Protein 4CFI (pdb70)

B-factor: mean 13.48, std 6.5, range [4.27, 54.56]

Nearest PDB structures (foldseek):
  4cfi-assembly1_A  TM=1.004E+00  e=4.585E-48  Burkholderia pseudomallei K96243
  4nx9-assembly1_A  TM=5.724E-01  e=1.068E-12  Pseudomonas aeruginosa
  2zbi-assembly1_A  TM=5.321E-01  e=3.251E-12  Sphingomonas sp. A1
  3k8w-assembly1_A  TM=5.307E-01  e=1.677E-11  Sphingomonas sp. A1
  9atl-assembly1_K  TM=5.593E-01  e=1.778E-11  Stenotrophomonas maltophilia

Solvent-accessible surface area: 12615 Å² total; per-residue (Å²): 122,4,67,46,18,2,97,34,0,28,60,6,0,71,45,0,28,98,5,0,82,105,0,72,101,10,0,62,104,3,13,117,35,149,65,62,89,83,76,10,73,55,17,34,114,61,0,42,104,26,20,69,61,1,58,118,4,2,55,100,20,61,54,121,59,143,45,7,2,48,18,83,26,23,81,47,72,22,109,42,48,108,102,151,60,81,56,9,69,6,86,4,53,118,20,2,27,0,60,150,3,18,4,33,23,3,90,93,51,76,86,8,9,53,1,109,2,3,0,29,77,59,3,52,36,62,63,130,64,27,120,72,112,52,6,52,77,0,18,0,27,4,36,24,87,2,1,8,78,9,32,9,47,83,110,110,81,20,54,94,82,0,29,75,52,6,11,35,105,82,20,70,9,98,1,65,102,100,78,69,40,62,28,108,5,57,39,28,118,45,0,12,66,58,34,64,83,93,26,67,62,88,4,95,65,50,19,61,30,0,33,30,6,2,107,12,59,44,0,36,104,4,62,0,42,85,73,42,6,0,68,16,0,47,15,0,0,42,27,0,12,59,59,0,87,98,19,47,66,67,5,39,61,7,82,129,172,80

CATH classification: 1.20.1330.10

Organism: Burkholderia pseudomallei (NCBI:txid28450)

Structure (mmCIF, N/CA/C/O backbone):
data_4CFI
#
_entry.id   4CFI
#
_cell.length_a   23.470
_cell.length_b   72.780
_cell.length_c   125.570
_cell.angle_alpha   90.00
_cell.angle_beta   90.00
_cell.angle_gamma   90.00
#
_symmetry.space_group_name_H-M   'P 21 21 21'
#
loop_
_entity.id
_entity.type
_entity.pdbx_description
1 polymer FLAGELLIN
2 water water
#
loop_
_atom_site.group_PDB
_atom_site.id
_atom_site.type_symbol
_atom_site.label_atom_id
_atom_site.label_alt_id
_atom_site.label_comp_id
_atom_site.label_asym_id
_atom_site.label_entity_id
_atom_site.label_seq_id
_atom_site.pdbx_PDB_ins_code
_atom_site.Cartn_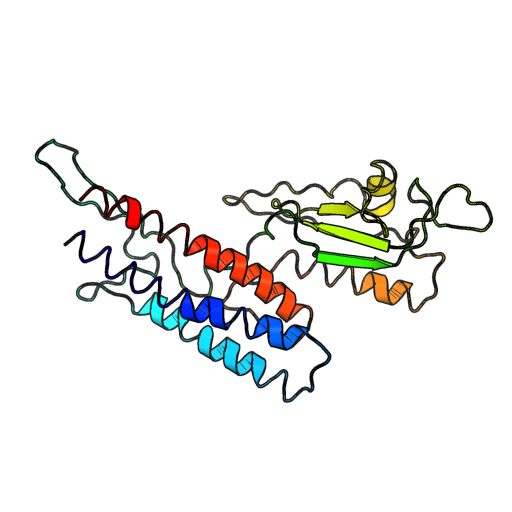x
_atom_site.Cartn_y
_atom_site.Cartn_z
_atom_site.occupancy
_atom_site.B_iso_or_equiv
_atom_site.auth_seq_id
_atom_site.auth_comp_id
_atom_site.auth_asym_id
_atom_site.auth_atom_id
_atom_site.pdbx_PDB_model_num
ATOM 1 N N . ASP A 1 1 ? -0.121 -16.050 -23.973 1.00 34.10 69 ASP A N 1
ATOM 2 C CA . ASP A 1 1 ? 1.293 -15.669 -23.673 1.00 29.67 69 ASP A CA 1
ATOM 3 C C . ASP A 1 1 ? 1.339 -14.433 -22.756 1.00 20.98 69 ASP A C 1
ATOM 4 O O . ASP A 1 1 ? 1.331 -14.579 -21.537 1.00 22.46 69 ASP A O 1
ATOM 9 N N . GLY A 1 2 ? 1.342 -13.220 -23.313 1.00 17.11 70 GLY A N 1
ATOM 10 C CA . GLY A 1 2 ? 1.509 -12.003 -22.510 1.00 16.69 70 GLY A CA 1
ATOM 11 C C . GLY A 1 2 ? 0.453 -11.793 -21.447 1.00 16.17 70 GLY A C 1
ATOM 12 O O . GLY A 1 2 ? 0.771 -11.484 -20.303 1.00 16.27 70 GLY A O 1
ATOM 13 N N . VAL A 1 3 ? -0.810 -11.947 -21.818 1.00 16.07 71 VAL A N 1
ATOM 14 C CA . VAL A 1 3 ? -1.894 -11.785 -20.859 1.00 16.80 71 VAL A CA 1
ATOM 15 C C . VAL A 1 3 ? -1.752 -12.801 -19.712 1.00 16.36 71 VAL A C 1
ATOM 16 O O . VAL A 1 3 ? -1.906 -12.445 -18.536 1.00 17.56 71 VAL A O 1
ATOM 20 N N A SER A 1 4 ? -1.442 -14.052 -20.030 0.50 16.86 72 SER A N 1
ATOM 21 N N B SER A 1 4 ? -1.442 -14.047 -20.057 0.50 16.59 72 SER A N 1
ATOM 22 C CA A SER A 1 4 ? -1.313 -15.076 -18.995 0.50 17.10 72 SER A CA 1
ATOM 23 C CA B SER A 1 4 ? -1.264 -15.123 -19.083 0.50 17.00 72 SER A CA 1
ATOM 24 C C A SER A 1 4 ? -0.097 -14.844 -18.083 0.50 15.20 72 SER A C 1
ATOM 25 C C B SER A 1 4 ? -0.099 -14.871 -18.117 0.50 15.47 72 SER A C 1
ATOM 26 O O A SER A 1 4 ? -0.186 -15.034 -16.861 0.50 15.47 72 SER A O 1
ATOM 27 O O B SER A 1 4 ? -0.221 -15.091 -16.904 0.50 17.47 72 SER A O 1
ATOM 32 N N . ILE A 1 5 ? 1.027 -14.424 -18.658 1.00 15.00 73 ILE A N 1
ATOM 33 C CA . ILE A 1 5 ? 2.213 -14.089 -17.856 1.00 14.49 73 ILE A CA 1
ATOM 34 C C . ILE A 1 5 ? 1.889 -12.961 -16.894 1.00 13.65 73 ILE A C 1
ATOM 35 O O . ILE A 1 5 ? 2.232 -13.033 -15.711 1.00 14.49 73 ILE A O 1
ATOM 40 N N A LEU A 1 6 ? 1.198 -11.939 -17.387 0.50 13.72 74 LEU A N 1
ATOM 41 N N B LEU A 1 6 ? 1.222 -11.924 -17.391 0.50 14.92 74 LEU A N 1
ATOM 42 C CA A LEU A 1 6 ? 0.817 -10.800 -16.559 0.50 13.22 74 LEU A CA 1
ATOM 43 C CA B LEU A 1 6 ? 0.843 -10.784 -16.561 0.50 15.44 74 LEU A CA 1
ATOM 44 C C A LEU A 1 6 ? -0.101 -11.230 -15.425 0.50 13.06 74 LEU A C 1
ATOM 45 C C B LEU A 1 6 ? -0.066 -11.229 -15.428 0.50 14.75 74 LEU A C 1
ATOM 46 O O A LEU A 1 6 ? 0.039 -10.744 -14.308 0.50 13.61 74 LEU A O 1
ATOM 47 O O B LEU A 1 6 ? 0.080 -10.772 -14.299 0.50 14.87 74 LEU A O 1
ATOM 56 N N A GLN A 1 7 ? -1.027 -12.143 -15.702 0.50 13.64 75 GLN A N 1
ATOM 57 N N B GLN A 1 7 ? -0.993 -12.130 -15.730 0.50 15.41 75 GLN A N 1
ATOM 58 C CA A GLN A 1 7 ? -1.923 -12.646 -14.660 0.50 13.66 75 GLN A CA 1
ATOM 59 C CA B GLN A 1 7 ? -1.920 -12.641 -14.724 0.50 16.45 75 GLN A CA 1
ATOM 60 C C A GLN A 1 7 ? -1.149 -13.398 -13.597 0.50 14.21 75 GLN A C 1
ATOM 61 C C B GLN A 1 7 ? -1.199 -13.437 -13.635 0.50 14.98 75 GLN A C 1
ATOM 62 O O A GLN A 1 7 ? -1.416 -13.253 -12.396 0.50 14.02 75 GLN A O 1
ATOM 63 O O B GLN A 1 7 ? -1.548 -13.343 -12.450 0.50 15.00 75 GLN A O 1
ATOM 74 N N . THR A 1 8 ? -0.188 -14.206 -14.022 1.00 13.89 76 THR A N 1
ATOM 75 C CA . THR A 1 8 ? 0.596 -14.986 -13.077 1.00 14.64 76 THR A CA 1
ATOM 76 C C . THR A 1 8 ? 1.404 -14.061 -12.156 1.00 11.83 76 THR A C 1
ATOM 77 O O . THR A 1 8 ? 1.470 -14.268 -10.943 1.00 13.24 76 THR A O 1
ATOM 81 N N . ALA A 1 9 ? 1.999 -13.030 -12.728 1.00 11.04 77 ALA A N 1
ATOM 82 C CA . ALA A 1 9 ? 2.701 -12.052 -11.929 1.00 10.69 77 ALA A CA 1
ATOM 83 C C . ALA A 1 9 ? 1.747 -11.351 -10.963 1.00 10.64 77 ALA A C 1
ATOM 84 O O . ALA A 1 9 ? 2.057 -11.202 -9.791 1.00 10.12 77 ALA A O 1
ATOM 86 N N A SER A 1 10 ? 0.595 -10.909 -11.458 0.50 9.96 78 SER A N 1
ATOM 87 N N B SER A 1 10 ? 0.585 -10.934 -11.463 0.50 11.27 78 SER A N 1
ATOM 88 C CA A SER A 1 10 ? -0.357 -10.168 -10.635 0.50 9.66 78 SER A CA 1
ATOM 89 C CA B SER A 1 10 ? -0.417 -10.244 -10.652 0.50 11.58 78 SER A CA 1
ATOM 90 C C A SER A 1 10 ? -0.920 -11.019 -9.498 0.50 10.30 78 SER A C 1
ATOM 91 C C B SER A 1 10 ? -0.840 -11.071 -9.440 0.50 11.22 78 SER A C 1
ATOM 92 O O A SER A 1 10 ? -1.179 -10.506 -8.399 0.50 10.56 78 SER A O 1
ATOM 93 O O B SER A 1 10 ? -0.887 -10.558 -8.313 0.50 10.51 78 SER A O 1
ATOM 98 N N A SER A 1 11 ? -1.099 -12.312 -9.755 0.50 10.80 79 SER A N 1
ATOM 99 N N B SER A 1 11 ? -1.135 -12.348 -9.658 0.50 11.39 79 SER A N 1
ATOM 100 C CA A SER A 1 11 ? -1.496 -13.245 -8.712 0.50 11.01 79 SER A CA 1
ATOM 101 C CA B SER A 1 11 ? -1.537 -13.220 -8.564 0.50 11.77 79 SER A CA 1
ATOM 102 C C A SER A 1 11 ? -0.464 -13.280 -7.592 0.50 10.34 79 SER A C 1
ATOM 103 C C B SER A 1 11 ? -0.446 -13.404 -7.527 0.50 10.94 79 SER A C 1
ATOM 104 O O A SER A 1 11 ? -0.810 -13.139 -6.419 0.50 10.50 79 SER A O 1
ATOM 105 O O B SER A 1 11 ? -0.729 -13.520 -6.337 0.50 10.73 79 SER A O 1
ATOM 110 N N . GLY A 1 12 ? 0.805 -13.436 -7.958 1.00 10.11 80 GLY A N 1
ATOM 111 C CA . GLY A 1 12 ? 1.904 -13.452 -7.008 1.00 10.14 80 GLY A CA 1
ATOM 112 C C . GLY A 1 12 ? 1.938 -12.167 -6.203 1.00 8.96 80 GLY A C 1
ATOM 113 O O . GLY A 1 12 ? 2.159 -12.199 -4.997 1.00 9.79 80 GLY A O 1
ATOM 114 N N . LEU A 1 13 ? 1.728 -11.025 -6.859 1.00 9.65 81 LEU A N 1
ATOM 115 C CA . LEU A 1 13 ? 1.714 -9.750 -6.140 1.00 9.14 81 LEU A CA 1
ATOM 116 C C . LEU A 1 13 ? 0.577 -9.675 -5.134 1.00 9.52 81 LEU A C 1
ATOM 117 O O . LEU A 1 13 ? 0.742 -9.110 -4.064 1.00 9.62 81 LEU A O 1
ATOM 122 N N . THR A 1 14 ? -0.572 -10.244 -5.462 1.00 10.32 82 THR A N 1
ATOM 123 C CA . THR A 1 14 ? -1.682 -10.297 -4.502 1.00 10.43 82 THR A CA 1
ATOM 124 C C . THR A 1 14 ? -1.327 -11.174 -3.301 1.00 10.62 82 THR A C 1
ATOM 125 O O . THR A 1 14 ? -1.641 -10.827 -2.156 1.00 11.48 82 THR A O 1
ATOM 129 N N . SER A 1 15 ? -0.668 -12.303 -3.531 1.00 9.69 83 SER A N 1
ATOM 130 C CA . SER A 1 15 ? -0.151 -13.094 -2.410 1.00 10.46 83 SER A CA 1
ATOM 131 C C . SER A 1 15 ? 0.795 -12.287 -1.536 1.00 9.61 83 SER A C 1
ATOM 132 O O . SER A 1 15 ? 0.713 -12.315 -0.315 1.00 10.30 83 SER A O 1
ATOM 135 N N A LEU A 1 16 ? 1.689 -11.557 -2.182 0.50 8.96 84 LEU A N 1
ATOM 136 N N B LEU A 1 16 ? 1.708 -11.555 -2.172 0.50 9.14 84 LEU A N 1
ATOM 137 C CA A LEU A 1 16 ? 2.636 -10.722 -1.482 0.50 9.19 84 LEU A CA 1
ATOM 138 C CA B LEU A 1 16 ? 2.634 -10.683 -1.449 0.50 9.72 84 LEU A CA 1
ATOM 139 C C A LEU A 1 16 ? 1.910 -9.648 -0.645 0.50 10.08 84 LEU A C 1
ATOM 140 C C B LEU A 1 16 ? 1.866 -9.672 -0.608 0.50 10.18 84 LEU A C 1
ATOM 141 O O A LEU A 1 16 ? 2.258 -9.435 0.513 0.50 10.48 84 LEU A O 1
ATOM 142 O O B LEU A 1 16 ? 2.142 -9.514 0.579 0.50 10.12 84 LEU A O 1
ATOM 151 N N . THR A 1 17 ? 0.885 -9.007 -1.209 1.00 10.75 85 THR A N 1
ATOM 152 C CA . THR A 1 17 ? 0.065 -8.033 -0.460 1.00 11.19 85 THR A CA 1
ATOM 153 C C . THR A 1 17 ? -0.518 -8.669 0.810 1.00 10.45 85 THR A C 1
ATOM 154 O O . THR A 1 17 ? -0.512 -8.034 1.873 1.00 12.66 85 THR A O 1
ATOM 158 N N . ASN A 1 18 ? -1.048 -9.883 0.713 1.00 11.09 86 ASN A N 1
ATOM 159 C CA . ASN A 1 18 ? -1.595 -10.557 1.893 1.00 9.95 86 ASN A CA 1
ATOM 160 C C . ASN A 1 18 ? -0.534 -10.665 3.011 1.00 9.16 86 ASN A C 1
ATOM 161 O O . ASN A 1 18 ? -0.818 -10.376 4.178 1.00 9.96 86 ASN A O 1
ATOM 166 N N . SER A 1 19 ? 0.682 -11.086 2.661 1.00 8.05 87 SER A N 1
ATOM 167 C CA . SER A 1 19 ? 1.731 -11.281 3.674 1.00 8.19 87 SER A CA 1
ATOM 168 C C . SER A 1 19 ? 2.247 -9.957 4.231 1.00 8.77 87 SER A C 1
ATOM 169 O O . SER A 1 19 ? 2.521 -9.857 5.428 1.00 9.57 87 SER A O 1
ATOM 172 N N . LEU A 1 20 ? 2.364 -8.940 3.380 1.00 9.45 88 LEU A N 1
ATOM 173 C CA . LEU A 1 20 ? 2.808 -7.620 3.851 1.00 8.78 88 LEU A CA 1
ATOM 174 C C . LEU A 1 20 ? 1.751 -6.981 4.761 1.00 9.52 88 LEU A C 1
ATOM 175 O O . LEU A 1 20 ? 2.109 -6.447 5.821 1.00 11.44 88 LEU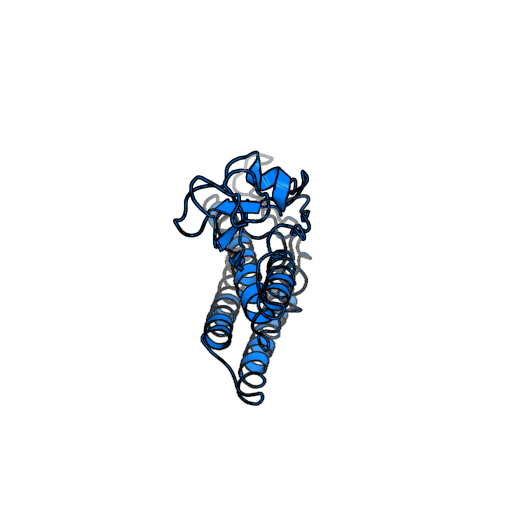 A O 1
ATOM 180 N N . GLN A 1 21 ? 0.473 -7.058 4.366 1.00 10.39 89 GLN A N 1
ATOM 181 C CA . GLN A 1 21 ? -0.640 -6.547 5.190 1.00 10.51 89 GLN A CA 1
ATOM 182 C C . GLN A 1 21 ? -0.669 -7.276 6.548 1.00 11.38 89 GLN A C 1
ATOM 183 O O . GLN A 1 21 ? -1.007 -6.669 7.567 1.00 13.64 89 GLN A O 1
ATOM 189 N N . ARG A 1 22 ? -0.288 -8.552 6.571 1.00 10.51 90 ARG A N 1
ATOM 190 C CA . ARG A 1 22 ? -0.252 -9.332 7.811 1.00 10.22 90 ARG A CA 1
ATOM 191 C C . ARG A 1 22 ? 0.870 -8.828 8.714 1.00 10.57 90 ARG A C 1
ATOM 192 O O . ARG A 1 22 ? 0.673 -8.662 9.917 1.00 11.66 90 ARG A O 1
ATOM 200 N N . ILE A 1 23 ? 2.055 -8.582 8.156 1.00 10.60 91 ILE A N 1
ATOM 201 C CA . ILE A 1 23 ? 3.167 -8.068 8.951 1.00 10.32 91 ILE A CA 1
ATOM 202 C C . ILE A 1 23 ? 2.768 -6.708 9.574 1.00 11.22 91 ILE A C 1
ATOM 203 O O . ILE A 1 23 ? 3.100 -6.452 10.754 1.00 12.74 91 ILE A O 1
ATOM 208 N N A ARG A 1 24 ? 2.042 -5.868 8.823 0.50 11.52 92 ARG A N 1
ATOM 209 N N B ARG A 1 24 ? 2.073 -5.850 8.823 0.50 12.25 92 ARG A N 1
ATOM 210 C CA A ARG A 1 24 ? 1.551 -4.574 9.354 0.50 12.35 92 ARG A CA 1
ATOM 211 C CA B ARG A 1 24 ? 1.609 -4.567 9.380 0.50 13.97 92 ARG A CA 1
ATOM 212 C C A ARG A 1 24 ? 0.707 -4.772 10.609 0.50 12.40 92 ARG A C 1
ATOM 213 C C B ARG A 1 24 ? 0.743 -4.829 10.610 0.50 12.83 92 ARG A C 1
ATOM 214 O O A ARG A 1 24 ? 0.911 -4.087 11.618 0.50 13.90 92 ARG A O 1
ATOM 215 O O B ARG A 1 24 ? 0.898 -4.180 11.650 0.50 14.35 92 ARG A O 1
ATOM 230 N N A GLN A 1 25 ? -0.270 -5.674 10.543 0.50 12.57 93 GLN A N 1
ATOM 231 N N B GLN A 1 25 ? -0.200 -5.757 10.466 0.50 12.14 93 GLN A N 1
ATOM 232 C CA A GLN A 1 25 ? -1.137 -5.883 11.698 0.50 13.43 93 GLN A CA 1
ATOM 233 C CA B GLN A 1 25 ? -1.137 -6.074 11.546 0.50 13.47 93 GLN A CA 1
ATOM 234 C C A GLN A 1 25 ? -0.331 -6.425 12.883 0.50 13.00 93 GLN A C 1
ATOM 235 C C B GLN A 1 25 ? -0.390 -6.490 12.815 0.50 12.65 93 GLN A C 1
ATOM 236 O O A GLN A 1 25 ? -0.569 -6.019 14.021 0.50 14.31 93 GLN A O 1
ATOM 237 O O B GLN A 1 25 ? -0.724 -6.066 13.923 0.50 13.28 93 GLN A O 1
ATOM 248 N N . LEU A 1 26 ? 0.627 -7.317 12.638 1.00 12.04 94 LEU A N 1
ATOM 249 C CA . LEU A 1 26 ? 1.453 -7.835 13.733 1.00 11.38 94 LEU A CA 1
ATOM 250 C C . LEU A 1 26 ? 2.300 -6.725 14.376 1.00 11.60 94 LEU A C 1
ATOM 251 O O . LEU A 1 26 ? 2.436 -6.663 15.598 1.00 12.46 94 LEU A O 1
ATOM 256 N N . ALA A 1 27 ? 2.880 -5.870 13.545 1.00 11.15 95 ALA A N 1
ATOM 257 C CA . ALA A 1 27 ? 3.644 -4.745 14.050 1.00 10.73 95 ALA A CA 1
ATOM 258 C C . ALA A 1 27 ? 2.787 -3.792 14.895 1.00 11.10 95 ALA A C 1
ATOM 259 O O . ALA A 1 27 ? 3.252 -3.285 15.920 1.00 14.19 95 ALA A O 1
ATOM 261 N N . VAL A 1 28 ? 1.557 -3.523 14.447 1.00 13.58 96 VAL A N 1
ATOM 262 C CA . VAL A 1 28 ? 0.614 -2.717 15.228 1.00 15.47 96 VAL A CA 1
ATOM 263 C C . VAL A 1 28 ? 0.374 -3.384 16.583 1.00 15.48 96 VAL A C 1
ATOM 264 O O . VAL A 1 28 ? 0.457 -2.737 17.627 1.00 18.98 96 VAL A O 1
ATOM 268 N N . GLN A 1 29 ? 0.104 -4.683 16.569 1.00 15.96 97 GLN A N 1
ATOM 269 C CA . GLN A 1 29 ? -0.122 -5.438 17.803 1.00 17.29 97 GLN A CA 1
ATOM 270 C C . GLN A 1 29 ? 1.076 -5.347 18.752 1.00 16.97 97 GLN A C 1
ATOM 271 O O . GLN A 1 29 ? 0.915 -5.230 19.973 1.00 23.17 97 GLN A O 1
ATOM 277 N N . ALA A 1 30 ? 2.281 -5.395 18.194 1.00 13.00 98 ALA A N 1
ATOM 278 C CA . ALA A 1 30 ? 3.497 -5.410 18.986 1.00 13.13 98 ALA A CA 1
ATOM 279 C C . ALA A 1 30 ? 3.851 -4.039 19.554 1.00 15.87 98 ALA A C 1
ATOM 280 O O . ALA A 1 30 ? 4.683 -3.934 20.437 1.00 18.78 98 ALA A O 1
ATOM 282 N N . SER A 1 31 ? 3.239 -2.985 19.031 1.00 18.47 99 SER A N 1
ATOM 283 C CA . SER A 1 31 ? 3.641 -1.645 19.425 1.00 21.41 99 SER A CA 1
ATOM 284 C C . SER A 1 31 ? 2.633 -0.936 20.337 1.00 20.59 99 SER A C 1
ATOM 285 O O . SER A 1 31 ? 2.866 0.198 20.745 1.00 22.74 99 SER A O 1
ATOM 288 N N . ASN A 1 32 ? 1.547 -1.614 20.696 1.00 20.70 100 ASN A N 1
ATOM 289 C CA . ASN A 1 32 ? 0.429 -0.962 21.408 1.00 26.90 100 ASN A CA 1
ATOM 290 C C . ASN A 1 32 ? 0.670 -0.697 22.901 1.00 28.32 100 ASN A C 1
ATOM 291 O O . ASN A 1 32 ? 0.153 0.278 23.454 1.00 31.89 100 ASN A O 1
ATOM 296 N N . GLY A 1 33 ? 1.449 -1.550 23.551 1.00 28.00 101 GLY A N 1
ATOM 297 C CA . GLY A 1 33 ? 1.762 -1.352 24.967 1.00 29.98 101 GLY A CA 1
ATOM 298 C C . GLY A 1 33 ? 2.903 -2.261 25.325 1.00 29.64 101 GLY A C 1
ATOM 299 O O . GLY A 1 33 ? 3.427 -2.947 24.437 1.00 29.46 101 GLY A O 1
ATOM 300 N N . PRO A 1 34 ? 3.292 -2.291 26.617 1.00 27.74 102 PRO A N 1
ATOM 301 C CA . PRO A 1 34 ? 4.417 -3.160 26.934 1.00 26.65 102 PRO A CA 1
ATOM 302 C C . PRO A 1 34 ? 4.092 -4.638 26.729 1.00 22.86 102 PRO A C 1
ATOM 303 O O . PRO A 1 34 ? 2.934 -5.068 26.854 1.00 23.60 102 PRO A O 1
ATOM 307 N N . LEU A 1 35 ? 5.126 -5.386 26.373 1.00 18.07 103 LEU A N 1
ATOM 308 C CA . LEU A 1 35 ? 4.995 -6.770 25.961 1.00 16.85 103 LEU A CA 1
ATOM 309 C C . LEU A 1 35 ? 5.869 -7.622 26.824 1.00 14.29 103 LEU A C 1
ATOM 310 O O . LEU A 1 35 ? 6.997 -7.235 27.107 1.00 13.65 103 LEU A O 1
ATOM 315 N N . SER A 1 36 ? 5.375 -8.798 27.187 1.00 12.24 104 SER A N 1
ATOM 316 C CA . SER A 1 36 ? 6.228 -9.786 27.821 1.00 11.47 104 SER A CA 1
ATOM 317 C C . SER A 1 36 ? 7.209 -10.346 26.801 1.00 11.15 104 SER A C 1
ATOM 318 O O . SER A 1 36 ? 6.981 -10.280 25.578 1.00 11.23 104 SER A O 1
ATOM 321 N N . ALA A 1 37 ? 8.286 -10.950 27.292 1.00 11.25 105 ALA A N 1
ATOM 322 C CA . ALA A 1 37 ? 9.248 -11.583 26.396 1.00 12.05 105 ALA A CA 1
ATOM 323 C C . ALA A 1 37 ? 8.597 -12.676 25.557 1.00 12.34 105 ALA A C 1
ATOM 324 O O . ALA A 1 37 ? 8.891 -12.796 24.371 1.00 13.63 105 ALA A O 1
ATOM 326 N N A SER A 1 38 ? 7.729 -13.475 26.178 0.25 12.68 106 SER A N 1
ATOM 327 N N B SER A 1 38 ? 7.715 -13.466 26.153 0.25 12.43 106 SER A N 1
ATOM 328 N N C SER A 1 38 ? 7.721 -13.468 26.168 0.50 12.94 106 SER A N 1
ATOM 329 C CA A SER A 1 38 ? 7.013 -14.543 25.474 0.25 12.31 106 SER A CA 1
ATOM 330 C CA B SER A 1 38 ? 7.065 -14.542 25.413 0.25 12.19 106 SER A CA 1
ATOM 331 C CA C SER A 1 38 ? 7.045 -14.548 25.453 0.50 13.18 106 SER A CA 1
ATOM 332 C C A SER A 1 38 ? 6.150 -13.977 24.354 0.25 12.52 106 SER A C 1
ATOM 333 C C B SER A 1 38 ? 6.084 -14.024 24.363 0.25 12.55 106 SER A C 1
ATOM 334 C C C SER A 1 38 ? 6.115 -14.002 24.363 0.50 12.87 106 SER A C 1
ATOM 335 O O A SER A 1 38 ? 6.182 -14.474 23.227 0.25 12.85 106 SER A O 1
ATOM 336 O O B SER A 1 38 ? 5.959 -14.616 23.289 0.25 13.44 106 SER A O 1
ATOM 337 O O C SER A 1 38 ? 6.065 -14.546 23.258 0.50 14.20 106 SER A O 1
ATOM 344 N N . ASP A 1 39 ? 5.389 -12.930 24.662 1.00 11.48 107 ASP A N 1
ATOM 345 C CA . ASP A 1 39 ? 4.507 -12.320 23.663 1.00 13.01 107 ASP A CA 1
ATOM 346 C C . ASP A 1 39 ? 5.303 -11.687 22.518 1.00 13.19 107 ASP A C 1
ATOM 347 O O . ASP A 1 39 ? 4.921 -11.825 21.342 1.00 12.74 107 ASP A O 1
ATOM 352 N N . ALA A 1 40 ? 6.421 -11.040 22.840 1.00 12.62 108 ALA A N 1
ATOM 353 C CA . ALA A 1 40 ? 7.274 -10.445 21.810 1.00 12.92 108 ALA A CA 1
ATOM 354 C C . ALA A 1 40 ? 7.845 -11.521 20.899 1.00 14.51 108 ALA A C 1
ATOM 355 O O . ALA A 1 40 ? 7.876 -11.341 19.689 1.00 16.10 108 ALA A O 1
ATOM 357 N N A SER A 1 41 ? 8.302 -12.629 21.482 0.75 15.19 109 SER A N 1
ATOM 358 N N B SER A 1 41 ? 8.282 -12.640 21.472 0.25 15.51 109 SER A N 1
ATOM 359 C CA A SER A 1 41 ? 8.819 -13.780 20.727 0.75 15.66 109 SER A CA 1
ATOM 360 C CA B SER A 1 41 ? 8.818 -13.753 20.683 0.25 15.10 109 SER A CA 1
ATOM 361 C C A SER A 1 41 ? 7.740 -14.359 19.805 0.75 14.27 109 SER A C 1
ATOM 362 C C B SER A 1 41 ? 7.751 -14.408 19.806 0.25 14.72 109 SER A C 1
ATOM 363 O O A SER A 1 41 ? 7.987 -14.604 18.619 0.75 15.45 109 SER A O 1
ATOM 364 O O B SER A 1 41 ? 8.031 -14.787 18.665 0.25 15.58 109 SER A O 1
ATOM 369 N N . ALA A 1 42 ? 6.536 -14.547 20.331 1.00 14.43 110 ALA A N 1
ATOM 370 C CA . ALA A 1 42 ? 5.436 -15.118 19.547 1.00 13.75 110 ALA A CA 1
ATOM 371 C C . ALA A 1 42 ? 5.068 -14.215 18.372 1.00 12.40 110 ALA A C 1
ATOM 372 O O . ALA A 1 42 ? 4.862 -14.704 17.260 1.00 13.69 110 ALA A O 1
ATOM 374 N N . LEU A 1 43 ? 4.983 -12.906 18.613 1.00 11.48 111 LEU A N 1
ATOM 375 C CA . LEU A 1 43 ? 4.690 -11.962 17.531 1.00 10.82 111 LEU A CA 1
ATOM 376 C C . LEU A 1 43 ? 5.773 -11.981 16.455 1.00 11.44 111 LEU A C 1
ATOM 377 O O . LEU A 1 43 ? 5.477 -11.998 15.248 1.00 10.92 111 LEU A O 1
ATOM 382 N N . GLN A 1 44 ? 7.033 -12.040 16.860 1.00 10.86 112 GLN A N 1
ATOM 383 C CA . GLN A 1 44 ? 8.110 -12.056 15.884 1.00 10.80 112 GLN A CA 1
ATOM 384 C C . GLN A 1 44 ? 8.150 -13.368 15.096 1.00 11.03 112 GLN A C 1
ATOM 385 O O . GLN A 1 44 ? 8.472 -13.358 13.907 1.00 12.04 112 GLN A O 1
ATOM 391 N N . GLN A 1 45 ? 7.824 -14.486 15.738 1.00 11.27 113 GLN A N 1
ATOM 392 C CA . GLN A 1 45 ? 7.681 -15.742 15.008 1.00 11.30 113 GLN A CA 1
ATOM 393 C C . GLN A 1 45 ? 6.652 -15.603 13.879 1.00 10.42 113 GLN A C 1
ATOM 394 O O . GLN A 1 45 ? 6.868 -16.110 12.763 1.00 10.46 113 GLN A O 1
ATOM 400 N N . GLU A 1 46 ? 5.524 -14.951 14.156 1.00 10.89 114 GLU A N 1
ATOM 401 C CA . GLU A 1 46 ? 4.511 -14.747 13.114 1.00 10.28 114 GLU A CA 1
ATOM 402 C C . GLU A 1 46 ? 5.073 -13.899 11.953 1.00 9.47 114 GLU A C 1
ATOM 403 O O . GLU A 1 46 ? 4.820 -14.197 10.786 1.00 10.05 114 GLU A O 1
ATOM 409 N N . VAL A 1 47 ? 5.870 -12.884 12.281 1.00 9.02 115 VAL A N 1
ATOM 410 C CA . VAL A 1 47 ? 6.517 -12.081 11.244 1.00 8.19 115 VAL A CA 1
ATOM 411 C C . VAL A 1 47 ? 7.466 -12.945 10.437 1.00 8.79 115 VAL A C 1
ATOM 412 O O . VAL A 1 47 ? 7.460 -12.879 9.216 1.00 9.62 115 VAL A O 1
ATOM 416 N N . ALA A 1 48 ? 8.264 -13.768 11.104 1.00 9.30 116 ALA A N 1
ATOM 417 C CA . ALA A 1 48 ? 9.201 -14.644 10.403 1.00 9.76 116 ALA A CA 1
ATOM 418 C C . ALA A 1 48 ? 8.466 -15.582 9.441 1.00 9.63 116 ALA A C 1
ATOM 419 O O . ALA A 1 48 ? 8.950 -15.837 8.327 1.00 9.16 116 ALA A O 1
ATOM 421 N N . GLN A 1 49 ? 7.311 -16.113 9.854 1.00 9.38 117 GLN A N 1
ATOM 422 C CA . GLN A 1 49 ? 6.523 -16.959 8.949 1.00 9.33 117 GLN A CA 1
ATOM 423 C C . GLN A 1 49 ? 6.125 -16.185 7.695 1.00 8.66 117 GLN A C 1
ATOM 424 O O . GLN A 1 49 ? 6.124 -16.737 6.586 1.00 8.61 117 GLN A O 1
ATOM 430 N N . GLN A 1 50 ? 5.738 -14.922 7.865 1.00 8.55 118 GLN A N 1
ATOM 431 C CA . GLN A 1 50 ? 5.334 -14.114 6.710 1.00 8.07 118 GLN A CA 1
ATOM 432 C C . GLN A 1 50 ? 6.520 -13.785 5.811 1.00 8.29 118 GLN A C 1
ATOM 433 O O . GLN A 1 50 ? 6.374 -13.772 4.585 1.00 8.88 118 GLN A O 1
ATOM 439 N N . ILE A 1 51 ? 7.679 -13.511 6.401 1.00 8.65 119 ILE A N 1
ATOM 440 C CA . ILE A 1 51 ? 8.878 -13.265 5.619 1.00 8.76 119 ILE A CA 1
ATOM 441 C C . ILE A 1 51 ? 9.205 -14.508 4.775 1.00 8.39 119 ILE A C 1
ATOM 442 O O . ILE A 1 51 ? 9.566 -14.388 3.599 1.00 8.96 119 ILE A O 1
ATOM 447 N N A SER A 1 52 ? 9.064 -15.694 5.364 0.75 8.35 120 SER A N 1
ATOM 448 N N B SER A 1 52 ? 9.066 -15.691 5.362 0.25 8.57 120 SER A N 1
ATOM 449 C CA A SER A 1 52 ? 9.282 -16.938 4.623 0.75 8.57 120 SER A CA 1
ATOM 450 C CA B SER A 1 52 ? 9.286 -16.918 4.613 0.25 8.31 120 SER A CA 1
ATOM 451 C C A SER A 1 52 ? 8.322 -17.058 3.431 0.75 7.90 120 SER A C 1
ATOM 452 C C B SER A 1 52 ? 8.336 -17.018 3.419 0.25 8.23 120 SER A C 1
ATOM 453 O O A SER A 1 52 ? 8.721 -17.480 2.338 0.75 7.65 120 SER A O 1
ATOM 454 O O B SER A 1 52 ? 8.757 -17.383 2.319 0.25 8.37 120 SER A O 1
ATOM 459 N N . GLU A 1 53 ? 7.068 -16.670 3.626 1.00 7.81 121 GLU A N 1
ATOM 460 C CA . GLU A 1 53 ? 6.097 -16.697 2.544 1.00 8.21 121 GLU A CA 1
ATOM 461 C C . GLU A 1 53 ? 6.443 -15.677 1.460 1.00 7.57 121 GLU A C 1
ATOM 462 O O . GLU A 1 53 ? 6.327 -16.006 0.281 1.00 8.35 121 GLU A O 1
ATOM 468 N N . VAL A 1 54 ? 6.894 -14.476 1.836 1.00 7.88 122 VAL A N 1
ATOM 469 C CA . VAL A 1 54 ? 7.387 -13.499 0.861 1.00 7.74 1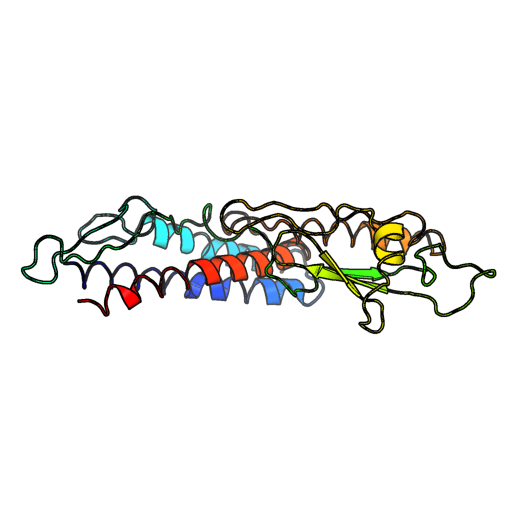22 VAL A CA 1
ATOM 470 C C . VAL A 1 54 ? 8.502 -14.109 0.004 1.00 7.27 122 VAL A C 1
ATOM 471 O O . VAL A 1 54 ? 8.479 -14.011 -1.224 1.00 8.03 122 VAL A O 1
ATOM 475 N N . ASN A 1 55 ? 9.481 -14.743 0.653 1.00 7.73 123 ASN A N 1
ATOM 476 C CA . ASN A 1 55 ? 10.582 -15.353 -0.077 1.00 7.78 123 ASN A CA 1
ATOM 477 C C . ASN A 1 55 ? 10.134 -16.527 -0.942 1.00 7.31 123 ASN A C 1
ATOM 478 O O . ASN A 1 55 ? 10.721 -16.737 -2.014 1.00 8.58 123 ASN A O 1
ATOM 483 N N . ARG A 1 56 ? 9.122 -17.273 -0.505 1.00 7.11 124 ARG A N 1
ATOM 484 C CA . ARG A 1 56 ? 8.570 -18.338 -1.340 1.00 7.34 124 ARG A CA 1
ATOM 485 C C . ARG A 1 56 ? 7.907 -17.771 -2.593 1.00 7.24 124 ARG A C 1
ATOM 486 O O . ARG A 1 56 ? 8.099 -18.273 -3.704 1.00 8.06 124 ARG A O 1
ATOM 494 N N . ILE A 1 57 ? 7.100 -16.737 -2.414 1.00 7.55 125 ILE A N 1
ATOM 495 C CA . ILE A 1 57 ? 6.427 -16.128 -3.557 1.00 8.22 125 ILE A CA 1
ATOM 496 C C . ILE A 1 57 ? 7.476 -15.622 -4.565 1.00 7.89 125 ILE A C 1
ATOM 497 O O . ILE A 1 57 ? 7.348 -15.819 -5.786 1.00 8.20 125 ILE A O 1
ATOM 502 N N . ALA A 1 58 ? 8.513 -14.959 -4.063 1.00 7.85 126 ALA A N 1
ATOM 503 C CA . ALA A 1 58 ? 9.537 -14.385 -4.939 1.00 8.01 126 ALA A CA 1
ATOM 504 C C . ALA A 1 58 ? 10.345 -15.458 -5.674 1.00 8.77 126 ALA A C 1
ATOM 505 O O . ALA A 1 58 ? 10.697 -15.275 -6.842 1.00 9.52 126 ALA A O 1
ATOM 507 N N . SER A 1 59 ? 10.659 -16.556 -4.995 1.00 7.94 127 SER A N 1
ATOM 508 C CA . SER A 1 59 ? 11.485 -17.611 -5.588 1.00 8.45 127 SER A CA 1
ATOM 509 C C . SER A 1 59 ? 10.704 -18.652 -6.391 1.00 7.87 127 SER A C 1
ATOM 510 O O . SER A 1 59 ? 11.310 -19.415 -7.143 1.00 8.96 127 SER A O 1
ATOM 513 N N . GLN A 1 60 ? 9.380 -18.692 -6.242 1.00 8.03 128 GLN A N 1
ATOM 514 C CA . GLN A 1 60 ? 8.597 -19.750 -6.862 1.00 8.36 128 GLN A CA 1
ATOM 515 C C . GLN A 1 60 ? 7.535 -19.278 -7.855 1.00 8.88 128 GLN A C 1
ATOM 516 O O . GLN A 1 60 ? 7.036 -20.115 -8.619 1.00 10.97 128 GLN A O 1
ATOM 522 N N . THR A 1 61 ? 7.165 -17.994 -7.887 1.00 9.41 129 THR A N 1
ATOM 523 C CA . THR A 1 61 ? 6.140 -17.563 -8.838 1.00 10.10 129 THR A CA 1
ATOM 524 C C . THR A 1 61 ? 6.733 -17.717 -10.236 1.00 9.42 129 THR A C 1
ATOM 525 O O . THR A 1 61 ? 7.798 -17.149 -10.529 1.00 9.17 129 THR A O 1
ATOM 529 N N . ASN A 1 62 ? 6.078 -18.504 -11.093 1.00 10.12 130 ASN A N 1
ATOM 530 C CA . ASN A 1 62 ? 6.681 -18.845 -12.377 1.00 11.32 130 ASN A CA 1
ATOM 531 C C . ASN A 1 62 ? 5.625 -19.083 -13.425 1.00 11.56 130 ASN A C 1
ATOM 532 O O . ASN A 1 62 ? 4.493 -19.443 -13.120 1.00 14.13 130 ASN A O 1
ATOM 537 N N . TYR A 1 63 ? 6.017 -18.870 -14.674 1.00 13.04 131 TYR A N 1
ATOM 538 C CA . TYR A 1 63 ? 5.181 -19.186 -15.820 1.00 14.46 131 TYR A CA 1
ATOM 539 C C . TYR A 1 63 ? 5.904 -20.224 -16.654 1.00 15.85 131 TYR A C 1
ATOM 540 O O . TYR A 1 63 ? 7.020 -19.986 -17.129 1.00 14.75 131 TYR A O 1
ATOM 549 N N . ASN A 1 64 ? 5.276 -21.387 -16.815 1.00 16.69 132 ASN A N 1
ATOM 550 C CA . ASN A 1 64 ? 5.886 -22.505 -17.530 1.00 20.35 132 ASN A CA 1
ATOM 551 C C . ASN A 1 64 ? 7.295 -22.852 -17.033 1.00 19.09 132 ASN A C 1
ATOM 552 O O . ASN A 1 64 ? 8.167 -23.253 -17.813 1.00 20.28 132 ASN A O 1
ATOM 557 N N . GLY A 1 65 ? 7.518 -22.695 -15.731 1.00 17.13 133 GLY A N 1
ATOM 558 C CA . GLY A 1 65 ? 8.794 -23.080 -15.127 1.00 18.07 133 GLY A CA 1
ATOM 559 C C . GLY A 1 65 ? 9.804 -21.949 -15.018 1.00 15.97 133 GLY A C 1
ATOM 560 O O . GLY A 1 65 ? 10.893 -22.140 -14.466 1.00 20.40 133 GLY A O 1
ATOM 561 N N . LYS A 1 66 ? 9.448 -20.773 -15.532 1.00 14.09 134 LYS A N 1
ATOM 562 C CA . LYS A 1 66 ? 10.371 -19.636 -15.544 1.00 13.82 134 LYS A CA 1
ATOM 563 C C . LYS A 1 66 ? 9.968 -18.588 -14.508 1.00 11.84 134 LYS A C 1
ATOM 564 O O . LYS A 1 66 ? 8.847 -18.073 -14.539 1.00 11.09 134 LYS A O 1
ATOM 570 N N . ASN A 1 67 ? 10.874 -18.277 -13.581 1.00 10.83 135 ASN A N 1
ATOM 571 C CA . ASN A 1 67 ? 10.571 -17.306 -12.513 1.00 9.33 135 ASN A CA 1
ATOM 572 C C . ASN A 1 67 ? 10.255 -15.934 -13.084 1.00 9.23 135 ASN A C 1
ATOM 573 O O . ASN A 1 67 ? 10.891 -15.467 -14.035 1.00 11.48 135 ASN A O 1
ATOM 578 N N . ILE A 1 68 ? 9.264 -15.269 -12.496 1.00 9.02 136 ILE A N 1
ATOM 579 C CA . ILE A 1 68 ? 8.857 -13.938 -12.981 1.00 10.22 136 ILE A CA 1
ATOM 580 C C . ILE A 1 68 ? 8.853 -12.832 -11.909 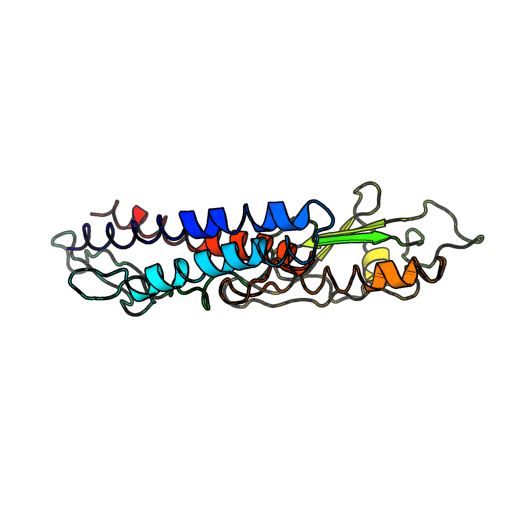1.00 9.06 136 ILE A C 1
ATOM 581 O O . ILE A 1 68 ? 8.708 -11.664 -12.275 1.00 9.81 136 ILE A O 1
ATOM 586 N N . LEU A 1 69 ? 9.025 -13.161 -10.613 1.00 8.36 137 LEU A N 1
ATOM 587 C CA . LEU A 1 69 ? 8.988 -12.127 -9.561 1.00 9.15 137 LEU A CA 1
ATOM 588 C C . LEU A 1 69 ? 10.285 -12.000 -8.760 1.00 8.80 137 LEU A C 1
ATOM 589 O O . LEU A 1 69 ? 10.303 -11.300 -7.748 1.00 10.13 137 LEU A O 1
ATOM 594 N N . ASP A 1 70 ? 11.376 -12.595 -9.233 1.00 9.93 138 ASP A N 1
ATOM 595 C CA . ASP A 1 70 ? 12.672 -12.444 -8.578 1.00 10.87 138 ASP A CA 1
ATOM 596 C C . ASP A 1 70 ? 13.638 -11.544 -9.352 1.00 10.75 138 ASP A C 1
ATOM 597 O O . ASP A 1 70 ? 14.815 -11.526 -9.038 1.00 12.48 138 ASP A O 1
ATOM 602 N N . GLY A 1 71 ? 13.125 -10.781 -10.319 1.00 11.51 139 GLY A N 1
ATOM 603 C CA . GLY A 1 71 ? 13.936 -9.889 -11.144 1.00 13.24 139 GLY A CA 1
ATOM 604 C C . GLY A 1 71 ? 14.554 -10.570 -12.356 1.00 14.23 139 GLY A C 1
ATOM 605 O O . GLY A 1 71 ? 15.020 -9.904 -13.291 1.00 19.00 139 GLY A O 1
ATOM 606 N N . SER A 1 72 ? 14.519 -11.897 -12.395 1.00 14.49 140 SER A N 1
ATOM 607 C CA . SER A 1 72 ? 15.267 -12.636 -13.408 1.00 16.19 140 SER A CA 1
ATOM 608 C C . SER A 1 72 ? 14.610 -12.652 -14.786 1.00 16.18 140 SER A C 1
ATOM 609 O O . SER A 1 72 ? 15.280 -12.970 -15.778 1.00 21.07 140 SER A O 1
ATOM 612 N N . ALA A 1 73 ? 13.326 -12.307 -14.866 1.00 14.43 141 ALA A N 1
ATOM 613 C CA . ALA A 1 73 ? 12.622 -12.291 -16.156 1.00 14.86 141 ALA A CA 1
ATOM 614 C C . ALA A 1 73 ? 12.995 -11.086 -17.021 1.00 16.27 141 ALA A C 1
ATOM 615 O O . ALA A 1 73 ? 12.825 -11.122 -18.240 1.00 20.22 141 ALA A O 1
ATOM 617 N N . GLY A 1 74 ? 13.502 -10.025 -16.401 1.00 16.14 142 GLY A N 1
ATOM 618 C CA . GLY A 1 74 ? 13.904 -8.827 -17.123 1.00 17.62 142 GLY A CA 1
ATOM 619 C C . GLY A 1 74 ? 12.724 -8.077 -17.698 1.00 17.65 142 GLY A C 1
ATOM 620 O O . GLY A 1 74 ? 11.662 -7.992 -17.090 1.00 18.75 142 GLY A O 1
ATOM 621 N N . THR A 1 75 ? 12.921 -7.510 -18.880 1.00 17.82 143 THR A N 1
ATOM 622 C CA . THR A 1 75 ? 11.852 -6.824 -19.600 1.00 16.78 143 THR A CA 1
ATOM 623 C C . THR A 1 75 ? 11.353 -7.737 -20.698 1.00 17.42 143 THR A C 1
ATOM 624 O O . THR A 1 75 ? 12.135 -8.167 -21.541 1.00 22.25 143 THR A O 1
ATOM 628 N N . LEU A 1 76 ? 10.058 -8.043 -20.673 1.00 16.71 144 LEU A N 1
ATOM 629 C CA . LEU A 1 76 ? 9.427 -8.873 -21.697 1.00 17.06 144 LEU A CA 1
ATOM 630 C C . LEU A 1 76 ? 8.664 -8.012 -22.703 1.00 16.51 144 LEU A C 1
ATOM 631 O O . LEU A 1 76 ? 8.127 -6.970 -22.349 1.00 21.09 144 LEU A O 1
ATOM 636 N N A SER A 1 77 ? 8.629 -8.448 -23.956 0.50 16.78 145 SER A N 1
ATOM 637 N N B SER A 1 77 ? 8.616 -8.471 -23.951 0.50 16.83 145 SER A N 1
ATOM 638 C CA A SER A 1 77 ? 7.928 -7.713 -25.005 0.50 16.99 145 SER A CA 1
ATOM 639 C CA B SER A 1 77 ? 7.984 -7.737 -25.050 0.50 16.97 145 SER A CA 1
ATOM 640 C C A SER A 1 77 ? 6.992 -8.635 -25.776 0.50 15.92 145 SER A C 1
ATOM 641 C C B SER A 1 77 ? 7.006 -8.636 -25.809 0.50 16.09 145 SER A C 1
ATOM 642 O O A SER A 1 77 ? 7.308 -9.807 -25.998 0.50 18.19 145 SER A O 1
ATOM 643 O O B SER A 1 77 ? 7.320 -9.799 -26.077 0.50 18.50 145 SER A O 1
ATOM 648 N N . PHE A 1 78 ? 5.828 -8.100 -26.145 1.00 15.21 146 PHE A N 1
ATOM 649 C CA . PHE A 1 78 ? 4.783 -8.852 -26.868 1.00 14.64 146 PHE A CA 1
ATOM 650 C C . PHE A 1 78 ? 4.226 -8.054 -28.029 1.00 14.81 146 PHE A C 1
ATOM 651 O O . PHE A 1 78 ? 3.991 -6.856 -27.894 1.00 16.76 146 PHE A O 1
ATOM 659 N N . GLN A 1 79 ? 4.015 -8.726 -29.159 1.00 14.55 147 GLN A N 1
ATOM 660 C CA . GLN A 1 79 ? 3.469 -8.090 -30.355 1.00 14.38 147 GLN A CA 1
ATOM 661 C C . GLN A 1 79 ? 1.938 -7.967 -30.239 1.00 14.10 147 GLN A C 1
ATOM 662 O O . GLN A 1 79 ? 1.250 -8.959 -30.021 1.00 14.83 147 GLN A O 1
ATOM 668 N N . VAL A 1 80 ? 1.427 -6.740 -30.366 1.00 14.13 148 VAL A N 1
ATOM 669 C CA . VAL A 1 80 ? 0.001 -6.424 -30.276 1.00 15.68 148 VAL A CA 1
ATOM 670 C C . VAL A 1 80 ? -0.327 -5.509 -31.466 1.00 17.64 148 VAL A C 1
ATOM 671 O O . VAL A 1 80 ? -0.309 -4.268 -31.357 1.00 17.85 148 VAL A O 1
ATOM 675 N N . GLY A 1 81 ? -0.566 -6.137 -32.613 1.00 18.49 149 GLY A N 1
ATOM 676 C CA . GLY A 1 81 ? -0.767 -5.441 -33.874 1.00 19.08 149 GLY A CA 1
ATOM 677 C C . GLY A 1 81 ? 0.141 -6.017 -34.939 1.00 23.57 149 GLY A C 1
ATOM 678 O O . GLY A 1 81 ? 1.047 -6.802 -34.644 1.00 23.96 149 GLY A O 1
ATOM 679 N N A ALA A 1 82 ? -0.012 -5.449 -36.137 0.50 25.89 150 ALA A N 1
ATOM 680 N N B ALA A 1 82 ? -0.193 -5.786 -36.204 0.50 25.46 150 ALA A N 1
ATOM 681 C CA A ALA A 1 82 ? 0.864 -5.701 -37.277 0.50 24.55 150 ALA A CA 1
ATOM 682 C CA B ALA A 1 82 ? 0.445 -6.532 -37.292 0.50 22.40 150 ALA A CA 1
ATOM 683 C C A ALA A 1 82 ? 1.920 -4.607 -37.497 0.50 22.13 150 ALA A C 1
ATOM 684 C C B ALA A 1 82 ? 1.712 -5.838 -37.766 0.50 20.24 150 ALA A C 1
ATOM 685 O O A ALA A 1 82 ? 2.848 -4.801 -38.284 0.50 23.05 150 ALA A O 1
ATOM 686 O O B ALA A 1 82 ? 2.474 -6.404 -38.548 0.50 17.82 150 ALA A O 1
ATOM 689 N N A ASN A 1 83 ? 1.802 -3.453 -36.841 0.50 20.61 151 ASN A N 1
ATOM 690 N N B ASN A 1 83 ? 1.932 -4.615 -37.287 0.50 18.59 151 ASN A N 1
ATOM 691 C CA A ASN A 1 83 ? 2.804 -2.406 -37.071 0.50 19.65 151 ASN A CA 1
ATOM 692 C CA B ASN A 1 83 ? 2.996 -3.745 -37.808 0.50 18.22 151 ASN A CA 1
ATOM 693 C C A ASN A 1 83 ? 4.159 -2.846 -36.538 0.50 19.35 151 ASN A C 1
ATOM 694 C C B ASN A 1 83 ? 4.229 -3.628 -36.915 0.50 17.74 151 ASN A C 1
ATOM 695 O O A ASN A 1 83 ? 4.249 -3.410 -35.447 0.50 19.60 151 ASN A O 1
ATOM 696 O O B ASN A 1 83 ? 4.162 -3.845 -35.706 0.50 18.95 151 ASN A O 1
ATOM 705 N N A VAL A 1 84 ? 5.214 -2.622 -37.316 0.50 22.01 152 VAL A N 1
ATOM 706 N N B VAL A 1 84 ? 5.346 -3.229 -37.521 0.50 20.56 152 VAL A N 1
ATOM 707 C CA A VAL A 1 84 ? 6.552 -2.892 -36.824 0.50 21.11 152 VAL A CA 1
ATOM 708 C CA B VAL A 1 84 ? 6.623 -3.069 -36.818 0.50 21.03 152 VAL A CA 1
ATOM 709 C C A VAL A 1 84 ? 6.723 -2.018 -35.602 0.50 22.81 152 VAL A C 1
ATOM 710 C C B VAL A 1 84 ? 6.546 -2.150 -35.594 0.50 23.30 152 VAL A C 1
ATOM 711 O O A VAL A 1 84 ? 6.479 -0.806 -35.662 0.50 25.85 152 VAL A O 1
ATOM 712 O O B VAL A 1 84 ? 5.963 -1.058 -35.651 0.50 26.59 152 VAL A O 1
ATOM 719 N N . GLY A 1 85 ? 7.133 -2.620 -34.493 1.00 20.38 153 GLY A N 1
ATOM 720 C CA . GLY A 1 85 ? 7.245 -1.873 -33.251 1.00 23.90 153 GLY A CA 1
ATOM 721 C C . GLY A 1 85 ? 5.962 -1.775 -32.443 1.00 22.54 153 GLY A C 1
ATOM 722 O O . GLY A 1 85 ? 5.959 -1.129 -31.383 1.00 27.15 153 GLY A O 1
ATOM 723 N N A GLN A 1 86 ? 4.887 -2.397 -32.908 0.50 21.05 154 GLN A N 1
ATOM 724 N N B GLN A 1 86 ? 4.877 -2.392 -32.935 0.50 20.69 154 GLN A N 1
ATOM 725 C CA A GLN A 1 86 ? 3.677 -2.384 -32.119 0.50 18.18 154 GLN A CA 1
ATOM 726 C CA B GLN A 1 86 ? 3.589 -2.462 -32.215 0.50 17.51 154 GLN A CA 1
ATOM 727 C C A GLN A 1 86 ? 3.724 -3.474 -31.079 0.50 17.29 154 GLN A C 1
ATOM 728 C C B GLN A 1 86 ? 3.682 -3.489 -31.068 0.50 16.81 154 GLN A C 1
ATOM 729 O O A GLN A 1 86 ? 3.186 -4.572 -31.252 0.50 17.11 154 GLN A O 1
ATOM 730 O O B GLN A 1 86 ? 3.11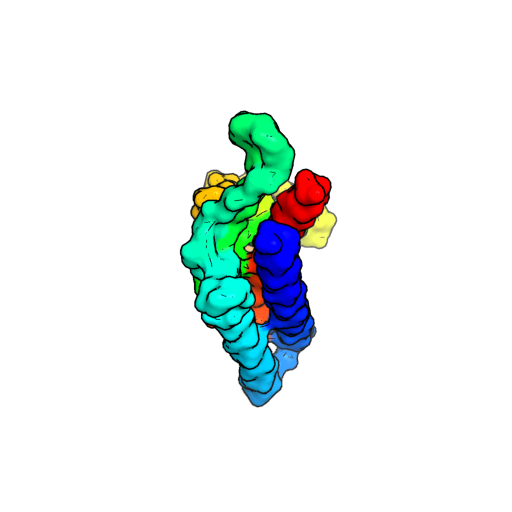4 -4.584 -31.158 0.50 14.52 154 GLN A O 1
ATOM 741 N N . THR A 1 87 ? 4.400 -3.140 -29.995 1.00 17.02 155 THR A N 1
ATOM 742 C CA . THR A 1 87 ? 4.668 -4.072 -28.917 1.00 16.21 155 THR A CA 1
ATOM 743 C C . THR A 1 87 ? 4.308 -3.453 -27.583 1.00 15.70 155 THR A C 1
ATOM 744 O O . THR A 1 87 ? 4.295 -2.237 -27.437 1.00 19.43 155 THR A O 1
ATOM 748 N N . VAL A 1 88 ? 4.006 -4.321 -26.623 1.00 14.73 156 VAL A N 1
ATOM 749 C CA . VAL A 1 88 ? 3.778 -3.953 -25.231 1.00 15.83 156 VAL A CA 1
ATOM 750 C C . VAL A 1 88 ? 4.928 -4.559 -24.448 1.00 16.71 156 VAL A C 1
ATOM 751 O O . VAL A 1 88 ? 5.193 -5.760 -24.551 1.00 16.82 156 VAL A O 1
ATOM 755 N N . SER A 1 89 ? 5.629 -3.713 -23.702 1.00 17.52 157 SER A N 1
ATOM 756 C CA . SER A 1 89 ? 6.748 -4.128 -22.885 1.00 19.53 157 SER A CA 1
ATOM 757 C C . SER A 1 89 ? 6.325 -4.172 -21.436 1.00 20.17 157 SER A C 1
ATOM 758 O O . SER A 1 89 ? 5.549 -3.334 -20.972 1.00 21.59 157 SER A O 1
ATOM 761 N N . VAL A 1 90 ? 6.870 -5.151 -20.727 1.00 18.47 158 VAL A N 1
ATOM 762 C CA . VAL A 1 90 ? 6.574 -5.362 -19.325 1.00 21.23 158 VAL A CA 1
ATOM 763 C C . VAL A 1 90 ? 7.893 -5.442 -18.549 1.00 18.40 158 VAL A C 1
ATOM 764 O O . VAL A 1 90 ? 8.698 -6.356 -18.758 1.00 17.28 158 VAL A O 1
ATOM 768 N N . ASP A 1 91 ? 8.102 -4.475 -17.660 1.00 22.10 159 ASP A N 1
ATOM 769 C CA . ASP A 1 91 ? 9.310 -4.400 -16.842 1.00 22.39 159 ASP A CA 1
ATOM 770 C C . ASP A 1 91 ? 9.193 -5.254 -15.568 1.00 21.67 159 ASP A C 1
ATOM 771 O O . ASP A 1 91 ? 8.592 -4.823 -14.579 1.00 25.92 159 ASP A O 1
ATOM 776 N N . LEU A 1 92 ? 9.800 -6.443 -15.605 1.00 19.42 160 LEU A N 1
ATOM 777 C CA . LEU A 1 92 ? 9.867 -7.364 -14.463 1.00 19.96 160 LEU A CA 1
ATOM 778 C C . LEU A 1 92 ? 11.305 -7.498 -13.952 1.00 21.99 160 LEU A C 1
ATOM 779 O O . LEU A 1 92 ? 11.755 -8.585 -13.551 1.00 25.36 160 LEU A O 1
ATOM 784 N N . THR A 1 93 ? 12.016 -6.382 -13.929 1.00 20.95 161 THR A N 1
ATOM 785 C CA . THR A 1 93 ? 13.412 -6.377 -13.510 1.00 22.91 161 THR A CA 1
ATOM 786 C C . THR A 1 93 ? 13.624 -6.315 -11.988 1.00 25.41 161 THR A C 1
ATOM 787 O O . THR A 1 93 ? 14.703 -6.658 -11.513 1.00 28.25 161 THR A O 1
ATOM 791 N N A GLN A 1 94 ? 12.609 -5.906 -11.235 0.25 25.08 162 GLN A N 1
ATOM 792 N N B GLN A 1 94 ? 12.593 -5.886 -11.261 0.25 24.95 162 GLN A N 1
ATOM 793 N N C GLN A 1 94 ? 12.610 -5.856 -11.249 0.50 25.39 162 GLN A N 1
ATOM 794 C CA A GLN A 1 94 ? 12.778 -5.712 -9.797 0.25 24.11 162 GLN A CA 1
ATOM 795 C CA B GLN A 1 94 ? 12.650 -5.739 -9.807 0.25 25.04 162 GLN A CA 1
ATOM 796 C CA C GLN A 1 94 ? 12.700 -5.713 -9.784 0.50 24.26 162 GLN A CA 1
ATOM 797 C C A GLN A 1 94 ? 12.255 -6.883 -8.962 0.25 24.70 162 GLN A C 1
ATOM 798 C C B GLN A 1 94 ? 12.295 -7.039 -9.092 0.25 23.85 162 GLN A C 1
ATOM 799 C C C GLN A 1 94 ? 12.274 -6.981 -9.044 0.50 24.86 162 GLN A C 1
ATOM 800 O O A GLN A 1 94 ? 11.071 -7.232 -9.015 0.25 26.11 162 GLN A O 1
ATOM 801 O O B GLN A 1 94 ? 11.258 -7.650 -9.372 0.25 26.95 162 GLN A O 1
ATOM 802 O O C GLN A 1 94 ? 11.172 -7.507 -9.255 0.50 26.63 162 GLN A O 1
ATOM 818 N N . SER A 1 95 ? 13.164 -7.462 -8.179 1.00 21.73 163 SER A N 1
ATOM 819 C CA . SER A 1 95 ? 12.888 -8.598 -7.320 1.00 16.29 163 SER A CA 1
ATOM 820 C C . SER A 1 95 ? 11.926 -8.221 -6.208 1.00 15.51 163 SER A C 1
ATOM 821 O O . SER A 1 95 ? 12.026 -7.146 -5.596 1.00 19.39 163 SER A O 1
ATOM 824 N N . MET A 1 96 ? 11.009 -9.141 -5.959 1.00 12.34 164 MET A N 1
ATOM 825 C CA . MET A 1 96 ? 10.097 -9.042 -4.847 1.00 11.39 164 MET A CA 1
ATOM 826 C C . MET A 1 96 ? 10.567 -9.844 -3.637 1.00 9.13 164 MET A C 1
ATOM 827 O O . MET A 1 96 ? 9.804 -10.023 -2.678 1.00 9.74 164 MET A O 1
ATOM 832 N N . SER A 1 97 ? 11.812 -10.315 -3.641 1.00 9.38 165 SER A N 1
ATOM 833 C CA . SER A 1 97 ? 12.328 -11.031 -2.480 1.00 10.25 165 SER A CA 1
ATOM 834 C C . SER A 1 97 ? 12.394 -10.100 -1.268 1.00 9.46 165 SER A C 1
ATOM 835 O O . SER A 1 97 ? 12.486 -8.877 -1.399 1.00 9.82 165 SER A O 1
ATOM 838 N N . ALA A 1 98 ? 12.332 -10.678 -0.074 1.00 9.56 166 ALA A N 1
ATOM 839 C CA . ALA A 1 98 ? 12.290 -9.875 1.144 1.00 9.23 166 ALA A CA 1
ATOM 840 C C . ALA A 1 98 ? 13.491 -8.936 1.313 1.00 8.89 166 ALA A C 1
ATOM 841 O O . ALA A 1 98 ? 13.366 -7.865 1.910 1.00 10.04 166 ALA A O 1
ATOM 843 N N . ALA A 1 99 ? 14.648 -9.321 0.783 1.00 9.34 167 ALA A N 1
ATOM 844 C CA . ALA A 1 99 ? 15.856 -8.504 0.888 1.00 10.60 167 ALA A CA 1
ATOM 845 C C . ALA A 1 99 ? 15.832 -7.267 0.000 1.00 10.92 167 ALA A C 1
ATOM 846 O O . ALA A 1 99 ? 16.676 -6.383 0.168 1.00 11.86 167 ALA A O 1
ATOM 848 N N . LYS A 1 100 ? 14.884 -7.223 -0.945 1.00 10.49 168 LYS A N 1
ATOM 849 C CA . LYS A 1 100 ? 14.862 -6.212 -1.991 1.00 11.83 168 LYS A CA 1
ATOM 850 C C . LYS A 1 100 ? 13.619 -5.322 -1.956 1.00 10.24 168 LYS A C 1
ATOM 851 O O . LYS A 1 100 ? 13.465 -4.463 -2.817 1.00 13.21 168 LYS A O 1
ATOM 857 N N . ILE A 1 101 ? 12.749 -5.504 -0.956 1.00 9.76 169 ILE A N 1
ATOM 858 C CA . ILE A 1 101 ? 11.568 -4.654 -0.787 1.00 9.95 169 ILE A CA 1
ATOM 859 C C . ILE A 1 101 ? 11.504 -4.143 0.644 1.00 9.27 169 ILE A C 1
ATOM 860 O O . ILE A 1 101 ? 12.138 -4.706 1.536 1.00 10.26 169 ILE A O 1
ATOM 865 N N . GLY A 1 102 ? 10.743 -3.072 0.852 1.00 9.59 170 GLY A N 1
ATOM 866 C CA . GLY A 1 102 ? 10.798 -2.353 2.102 1.00 9.46 170 GLY A CA 1
ATOM 867 C C . GLY A 1 102 ? 12.082 -1.559 2.191 1.00 8.81 170 GLY A C 1
ATOM 868 O O . GLY A 1 102 ? 12.732 -1.253 1.194 1.00 9.53 170 GLY A O 1
ATOM 869 N N . GLY A 1 103 ? 12.459 -1.180 3.403 1.00 9.52 171 GLY A N 1
ATOM 870 C CA . GLY A 1 103 ? 13.575 -0.263 3.573 1.00 9.51 171 GLY A CA 1
ATOM 871 C C . GLY A 1 103 ? 13.259 1.079 2.930 1.00 8.57 171 GLY A C 1
ATOM 872 O O . GLY A 1 103 ? 12.099 1.488 2.814 1.00 10.07 171 GLY A O 1
ATOM 873 N N . GLY A 1 104 ? 14.306 1.772 2.531 1.00 8.32 172 GLY A N 1
ATOM 874 C CA . GLY A 1 104 ? 14.159 3.092 1.934 1.00 8.32 172 GLY A CA 1
ATOM 875 C C . GLY A 1 104 ? 13.859 4.186 2.933 1.00 7.60 172 GLY A C 1
ATOM 876 O O . GLY A 1 104 ? 14.108 4.033 4.131 1.00 8.55 172 GLY A O 1
ATOM 877 N N . MET A 1 105 ? 13.355 5.315 2.414 1.00 6.99 173 MET A N 1
ATOM 878 C CA . MET A 1 105 ? 13.084 6.496 3.219 1.00 6.69 173 MET A CA 1
ATOM 879 C C . MET A 1 105 ? 11.638 6.505 3.684 1.00 7.08 173 MET A C 1
ATOM 880 O O . MET A 1 105 ? 10.757 6.001 3.000 1.00 7.69 173 MET A O 1
ATOM 885 N N . VAL A 1 106 ? 11.388 7.123 4.830 1.00 6.55 174 VAL A N 1
ATOM 886 C CA . VAL A 1 106 ? 10.025 7.263 5.322 1.00 6.72 174 VAL A CA 1
ATOM 887 C C . VAL A 1 106 ? 9.245 8.235 4.425 1.00 6.58 174 VAL A C 1
ATOM 888 O O . VAL A 1 106 ? 9.751 9.294 4.073 1.00 7.69 174 VAL A O 1
ATOM 892 N N A GLN A 1 107 ? 8.027 7.865 4.036 0.38 6.36 175 GLN A N 1
ATOM 893 N N C GLN A 1 107 ? 8.035 7.861 4.025 0.62 6.92 175 GLN A N 1
ATOM 894 C CA A GLN A 1 107 ? 7.182 8.754 3.230 0.38 6.61 175 GLN A CA 1
ATOM 895 C CA C GLN A 1 107 ? 7.192 8.762 3.234 0.62 7.77 175 GLN A CA 1
ATOM 896 C C A GLN A 1 107 ? 6.915 10.044 3.990 0.38 6.54 175 GLN A C 1
ATOM 897 C C C GLN A 1 107 ? 6.939 10.055 3.991 0.62 7.08 175 GLN A C 1
ATOM 898 O O A GLN A 1 107 ? 6.894 10.050 5.214 0.38 6.66 175 GLN A O 1
ATOM 899 O O C GLN A 1 107 ? 6.932 10.073 5.211 0.62 7.26 175 GLN A O 1
ATOM 910 N N . THR A 1 108 ? 6.716 11.135 3.266 1.00 6.37 176 THR A N 1
ATOM 911 C CA . THR A 1 108 ? 6.538 12.436 3.892 1.00 6.23 176 THR A CA 1
ATOM 912 C C . THR A 1 108 ? 5.313 12.497 4.820 1.00 6.80 176 THR A C 1
ATOM 913 O O . THR A 1 108 ? 4.291 11.812 4.601 1.00 8.35 176 THR A O 1
ATOM 917 N N . GLY A 1 109 ? 5.448 13.287 5.885 1.00 6.92 177 GLY A N 1
ATOM 918 C CA . GLY A 1 109 ? 4.314 13.630 6.744 1.00 7.49 177 GLY A CA 1
ATOM 919 C C . GLY A 1 109 ? 4.072 12.734 7.942 1.00 7.75 177 GLY A C 1
ATOM 920 O O . GLY A 1 109 ? 3.042 12.879 8.598 1.00 9.14 177 GLY A O 1
ATOM 921 N N A GLN A 1 110 ? 4.989 11.818 8.230 0.50 7.27 178 GLN A N 1
ATOM 922 N N B GLN A 1 110 ? 4.993 11.811 8.220 0.50 7.38 178 GLN A N 1
ATOM 923 C CA A GLN A 1 110 ? 4.807 10.869 9.323 0.50 8.28 178 GLN A CA 1
ATOM 924 C CA B GLN A 1 110 ? 4.860 10.852 9.322 0.50 8.61 178 GLN A CA 1
ATOM 925 C C A GLN A 1 110 ? 5.567 11.358 10.556 0.50 7.86 178 GLN A C 1
ATOM 926 C C B GLN A 1 110 ? 5.569 11.385 10.559 0.50 7.94 178 GLN A C 1
ATOM 927 O O A GLN A 1 110 ? 6.733 11.751 10.474 0.50 8.20 178 GLN A O 1
ATOM 928 O O B GLN A 1 110 ? 6.728 11.798 10.490 0.50 8.21 178 GLN A O 1
ATOM 939 N N . THR A 1 111 ? 4.897 11.351 11.706 1.00 8.83 179 THR A N 1
ATOM 940 C CA . THR A 1 111 ? 5.548 11.730 12.950 1.00 8.77 179 THR A CA 1
ATOM 941 C C . THR A 1 111 ? 6.406 10.559 13.418 1.00 8.29 179 THR A C 1
ATOM 942 O O . THR A 1 111 ? 5.921 9.474 13.687 1.00 11.59 179 THR A O 1
ATOM 946 N N . LEU A 1 112 ? 7.706 10.806 13.496 1.00 7.24 180 LEU A N 1
ATOM 947 C CA . LEU A 1 112 ? 8.699 9.804 13.858 1.00 7.45 180 LEU A CA 1
ATOM 948 C C . LEU A 1 112 ? 8.855 9.680 15.363 1.00 7.18 180 LEU A C 1
ATOM 949 O O . LEU A 1 112 ? 9.263 8.636 15.856 1.00 8.81 180 LEU A O 1
ATOM 954 N N . GLY A 1 113 ? 8.593 10.764 16.087 1.00 7.81 181 GLY A N 1
ATOM 955 C CA . GLY A 1 113 ? 8.677 10.777 17.546 1.00 7.68 181 GLY A CA 1
ATOM 956 C C . GLY A 1 113 ? 8.508 12.186 18.065 1.00 7.01 181 GLY A C 1
ATOM 957 O O . GLY A 1 113 ? 8.568 13.139 17.292 1.00 7.49 181 GLY A O 1
ATOM 958 N N . THR A 1 114 ? 8.303 12.289 19.375 1.00 7.05 182 THR A N 1
ATOM 959 C CA . THR A 1 114 ? 8.139 13.544 20.066 1.00 7.45 182 THR A CA 1
ATOM 960 C C . THR A 1 114 ? 9.138 13.591 21.223 1.00 6.90 182 THR A C 1
ATOM 961 O O . THR A 1 114 ? 9.237 12.651 22.018 1.00 8.42 182 THR A O 1
ATOM 965 N N . ILE A 1 115 ? 9.868 14.698 21.296 1.00 6.88 183 ILE A N 1
ATOM 966 C CA . ILE A 1 115 ? 10.952 14.896 22.269 1.00 7.21 183 ILE A CA 1
ATOM 967 C C . ILE A 1 115 ? 10.516 15.958 23.273 1.00 6.87 183 ILE A C 1
ATOM 968 O O . ILE A 1 115 ? 10.094 17.054 22.878 1.00 7.12 183 ILE A O 1
ATOM 973 N N . LYS A 1 116 ? 10.610 15.651 24.572 1.00 6.87 184 LYS A N 1
ATOM 974 C CA . LYS A 1 116 ? 10.355 16.659 25.609 1.00 7.57 184 LYS A CA 1
ATOM 975 C C . LYS A 1 116 ? 11.585 17.548 25.762 1.00 7.07 184 LYS A C 1
ATOM 976 O O . LYS A 1 116 ? 12.687 17.052 25.944 1.00 9.22 184 LYS A O 1
ATOM 982 N N . VAL A 1 117 ? 11.375 18.857 25.699 1.00 6.47 185 VAL A N 1
ATOM 983 C CA . VAL A 1 117 ? 12.433 19.866 25.695 1.00 6.28 185 VAL A CA 1
ATOM 984 C C . VAL A 1 117 ? 12.025 21.041 26.588 1.00 6.49 185 VAL A C 1
ATOM 985 O O . VAL A 1 117 ? 10.928 21.065 27.136 1.00 7.54 185 VAL A O 1
ATOM 989 N N . ALA A 1 118 ? 12.926 22.008 26.733 1.00 6.34 186 ALA A N 1
ATOM 990 C CA . ALA A 1 118 ? 12.666 23.222 27.513 1.00 6.46 186 ALA A CA 1
ATOM 991 C C . ALA A 1 118 ? 13.456 24.368 26.902 1.00 6.44 186 ALA A C 1
ATOM 992 O O . ALA A 1 118 ? 14.606 24.612 27.283 1.00 6.82 186 ALA A O 1
ATOM 994 N N . ILE A 1 119 ? 12.861 25.036 25.913 1.00 6.22 187 ILE A N 1
ATOM 995 C CA . ILE A 1 119 ? 13.533 26.063 25.134 1.00 6.44 187 ILE A CA 1
ATOM 996 C C . ILE A 1 119 ? 12.640 27.271 24.914 1.00 6.51 187 ILE A C 1
ATOM 997 O O . ILE A 1 119 ? 11.409 27.179 25.017 1.00 7.44 187 ILE A O 1
ATOM 1002 N N . ASP A 1 120 ? 13.264 28.407 24.610 1.00 6.59 188 ASP A N 1
ATOM 1003 C CA . ASP A 1 120 ? 12.531 29.583 24.192 1.00 7.11 188 ASP A CA 1
ATOM 1004 C C . ASP A 1 120 ? 12.289 29.584 22.682 1.00 7.12 188 ASP A C 1
ATOM 1005 O O . ASP A 1 120 ? 12.611 28.627 21.975 1.00 7.89 188 ASP A O 1
ATOM 1010 N N . SER A 1 121 ? 11.697 30.661 22.177 1.00 8.03 189 SER A N 1
ATOM 1011 C CA . SER A 1 121 ? 11.303 30.706 20.764 1.00 9.01 189 SER A CA 1
ATOM 1012 C C . SER A 1 121 ? 12.498 30.756 19.807 1.00 9.15 189 SER A C 1
ATOM 1013 O O . SER A 1 121 ? 12.330 30.537 18.603 1.00 11.35 189 SER A O 1
ATOM 1016 N N . SER A 1 122 ? 13.686 31.062 20.324 1.00 9.66 190 SER A N 1
ATOM 1017 C CA . SER A 1 122 ? 14.923 31.057 19.545 1.00 9.88 190 SER A CA 1
ATOM 1018 C C . SER A 1 122 ? 15.720 29.757 19.666 1.00 8.59 190 SER A C 1
ATOM 1019 O O . SER A 1 122 ? 16.784 29.641 19.068 1.00 10.21 190 SER A O 1
ATOM 1022 N N . GLY A 1 123 ? 15.249 28.802 20.466 1.00 8.31 191 GLY A N 1
ATOM 1023 C CA . GLY A 1 123 ? 15.960 27.545 20.676 1.00 8.31 191 GLY A CA 1
ATOM 1024 C C . GLY A 1 123 ? 16.973 27.537 21.813 1.00 8.86 191 GLY A C 1
ATOM 1025 O O . GLY A 1 123 ? 17.721 26.574 21.943 1.00 10.23 191 GLY A O 1
ATOM 1026 N N . ALA A 1 124 ? 17.056 28.615 22.590 1.00 7.97 192 ALA A N 1
ATOM 1027 C CA . ALA A 1 124 ? 17.934 28.661 23.772 1.00 8.58 192 ALA A CA 1
ATOM 1028 C C . ALA A 1 124 ? 17.270 27.947 24.954 1.00 7.06 192 ALA A C 1
ATOM 1029 O O . ALA A 1 124 ? 16.052 27.889 25.034 1.00 7.10 192 ALA A O 1
ATOM 1031 N N . ALA A 1 125 ? 18.057 27.405 25.873 1.00 7.53 193 ALA A N 1
ATOM 1032 C CA . ALA A 1 125 ? 17.516 26.741 27.057 1.00 7.77 193 ALA A CA 1
ATOM 1033 C C . ALA A 1 125 ? 16.639 27.715 27.842 1.00 7.05 193 ALA A C 1
ATOM 1034 O O . ALA A 1 125 ? 16.990 28.874 28.040 1.00 8.93 193 ALA A O 1
ATOM 1036 N N . TRP A 1 126 ? 15.490 27.225 28.285 1.00 6.92 194 TRP A N 1
ATOM 1037 C CA . TRP A 1 126 ? 14.570 28.007 29.099 1.00 6.99 194 TRP A CA 1
ATOM 1038 C C . TRP A 1 126 ? 15.164 28.198 30.492 1.00 8.11 194 TRP A C 1
ATOM 1039 O O . TRP A 1 126 ? 15.726 27.258 31.069 1.00 8.25 194 TRP A O 1
ATOM 1050 N N . SER A 1 127 ? 15.047 29.415 31.016 1.00 8.89 195 SER A N 1
ATOM 1051 C CA . SER A 1 127 ? 15.501 29.723 32.375 1.00 9.42 195 SER A CA 1
ATOM 1052 C C . SER A 1 127 ? 14.566 30.756 32.999 1.00 10.60 195 SER A C 1
ATOM 1053 O O . SER A 1 127 ? 13.646 31.232 32.338 1.00 10.75 195 SER A O 1
ATOM 1056 N N . SER A 1 128 ? 14.846 31.136 34.244 1.00 12.14 196 SER A N 1
ATOM 1057 C CA . SER A 1 128 ? 14.149 32.229 34.909 1.00 15.51 196 SER A CA 1
ATOM 1058 C C . SER A 1 128 ? 14.321 33.567 34.185 1.00 16.05 196 SER A C 1
ATOM 1059 O O . SER A 1 128 ? 13.571 34.512 34.449 1.00 20.17 196 SER A O 1
ATOM 1062 N N . GLY A 1 129 ? 15.317 33.665 33.302 1.00 15.97 197 GLY A N 1
ATOM 1063 C CA . GLY A 1 129 ? 15.516 34.872 32.497 1.00 17.14 197 GLY A CA 1
ATOM 106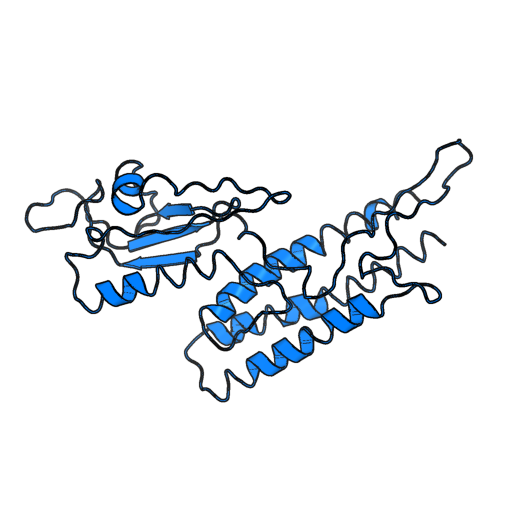4 C C . GLY A 1 129 ? 14.681 34.914 31.224 1.00 17.72 197 GLY A C 1
ATOM 1065 O O . GLY A 1 129 ? 14.557 35.956 30.595 1.00 24.41 197 GLY A O 1
ATOM 1066 N N . SER A 1 130 ? 14.101 33.790 30.829 1.00 13.83 198 SER A N 1
ATOM 1067 C CA . SER A 1 130 ? 13.385 33.703 29.555 1.00 11.84 198 SER A CA 1
ATOM 1068 C C . SER A 1 130 ? 12.085 34.489 29.570 1.00 12.44 198 SER A C 1
ATOM 1069 O O . SER A 1 130 ? 11.477 34.681 30.618 1.00 16.83 198 SER A O 1
ATOM 1072 N N . THR A 1 131 ? 11.647 34.908 28.388 1.00 13.91 199 THR A N 1
ATOM 1073 C CA . THR A 1 131 ? 10.352 35.555 28.185 1.00 15.28 199 THR A CA 1
ATOM 1074 C C . THR A 1 131 ? 9.713 34.974 26.927 1.00 12.43 199 THR A C 1
ATOM 1075 O O . THR A 1 131 ? 10.332 34.209 26.176 1.00 12.15 199 THR A O 1
ATOM 1079 N N . GLY A 1 132 ? 8.458 35.346 26.697 1.00 14.21 200 GLY A N 1
ATOM 1080 C CA . GLY A 1 132 ? 7.664 34.733 25.657 1.00 13.48 200 GLY A CA 1
ATOM 1081 C C . GLY A 1 132 ? 7.174 33.372 26.092 1.00 12.00 200 GLY A C 1
ATOM 1082 O O . GLY A 1 132 ? 7.090 33.076 27.281 1.00 13.84 200 GLY A O 1
ATOM 1083 N N . GLN A 1 133 ? 6.850 32.552 25.104 1.00 12.32 201 GLN A N 1
ATOM 1084 C CA . GLN A 1 133 ? 6.319 31.217 25.319 1.00 12.57 201 GLN A CA 1
ATOM 1085 C C . GLN A 1 133 ? 7.455 30.199 25.357 1.00 10.03 201 GLN A C 1
ATOM 1086 O O . GLN A 1 133 ? 8.410 30.293 24.583 1.00 10.24 201 GLN A O 1
ATOM 1092 N N . GLU A 1 134 ? 7.322 29.200 26.227 1.00 9.45 202 GLU A N 1
ATOM 1093 C CA . GLU A 1 134 ? 8.256 28.062 26.288 1.00 9.01 202 GLU A CA 1
ATOM 1094 C C . GLU A 1 134 ? 7.781 26.950 25.343 1.00 7.29 202 GLU A C 1
ATOM 1095 O O . GLU A 1 134 ? 6.592 26.592 25.318 1.00 9.64 202 GLU A O 1
ATOM 1101 N N . THR A 1 135 ? 8.715 26.432 24.553 1.00 7.28 203 THR A N 1
ATOM 1102 C CA . THR A 1 135 ? 8.495 25.203 23.815 1.00 7.31 203 THR A CA 1
ATOM 1103 C C . THR A 1 135 ? 8.870 24.032 24.707 1.00 6.51 203 THR A C 1
ATOM 1104 O O . THR A 1 135 ? 9.995 23.973 25.209 1.00 7.34 203 THR A O 1
ATOM 1108 N N . THR A 1 136 ? 7.935 23.111 24.888 1.00 7.00 204 THR A N 1
ATOM 1109 C CA . THR A 1 136 ? 8.062 21.999 25.823 1.00 7.19 204 THR A CA 1
ATOM 1110 C C . THR A 1 136 ? 8.091 20.621 25.142 1.00 6.44 204 THR A C 1
ATOM 1111 O O . THR A 1 136 ? 8.468 19.628 25.780 1.00 6.91 204 THR A O 1
ATOM 1115 N N . GLN A 1 137 ? 7.707 20.538 23.865 1.00 6.49 205 GLN A N 1
ATOM 1116 C CA . GLN A 1 137 ? 7.852 19.308 23.073 1.00 6.42 205 GLN A CA 1
ATOM 1117 C C . GLN A 1 137 ? 8.194 19.690 21.655 1.00 5.94 205 GLN A C 1
ATOM 1118 O O . GLN A 1 137 ? 7.770 20.745 21.183 1.00 6.52 205 GLN A O 1
ATOM 1124 N N . ILE A 1 138 ? 8.926 18.806 20.969 1.00 5.66 206 ILE A N 1
ATOM 1125 C CA . ILE A 1 138 ? 9.146 18.935 19.536 1.00 5.77 206 ILE A CA 1
ATOM 1126 C C . ILE A 1 138 ? 8.744 17.629 18.871 1.00 5.77 206 ILE A C 1
ATOM 1127 O O . ILE A 1 138 ? 9.264 16.562 19.200 1.00 6.47 206 ILE A O 1
ATOM 1132 N N . ASN A 1 139 ? 7.826 17.720 17.918 1.00 5.73 207 ASN A N 1
ATOM 1133 C CA . ASN A 1 139 ? 7.442 16.606 17.065 1.00 5.99 207 ASN A CA 1
ATOM 1134 C C . ASN A 1 139 ? 8.313 16.622 15.831 1.00 5.87 207 ASN A C 1
ATOM 1135 O O . ASN A 1 139 ? 8.428 17.649 15.174 1.00 6.80 207 ASN A O 1
ATOM 1140 N N . VAL A 1 140 ? 8.933 15.483 15.531 1.00 5.91 208 VAL A N 1
ATOM 1141 C CA . VAL A 1 140 ? 9.827 15.336 14.382 1.00 5.90 208 VAL A CA 1
ATOM 1142 C C . VAL A 1 140 ? 9.078 14.567 13.291 1.00 6.19 208 VAL A C 1
ATOM 1143 O O . VAL A 1 140 ? 8.645 13.432 13.505 1.00 7.23 208 VAL A O 1
ATOM 1147 N N . VAL A 1 141 ? 8.930 15.216 12.142 1.00 6.26 209 VAL A N 1
ATOM 1148 C CA . VAL A 1 141 ? 8.070 14.741 11.069 1.00 6.18 209 VAL A CA 1
ATOM 1149 C C . VAL A 1 141 ? 8.922 14.484 9.811 1.00 6.17 209 VAL A C 1
ATOM 1150 O O . VAL A 1 141 ? 9.762 15.297 9.441 1.00 6.78 209 VAL A O 1
ATOM 1154 N N . SER A 1 142 ? 8.716 13.347 9.164 1.00 5.75 210 SER A N 1
ATOM 1155 C CA . SER A 1 142 ? 9.476 13.020 7.958 1.00 5.90 210 SER A CA 1
ATOM 1156 C C . SER A 1 142 ? 9.131 13.955 6.804 1.00 5.90 210 SER A C 1
ATOM 1157 O O . SER A 1 142 ? 8.002 14.456 6.714 1.00 6.14 210 SER A O 1
ATOM 1160 N N . ASP A 1 143 ? 10.102 14.161 5.910 1.00 5.49 211 ASP A N 1
ATOM 1161 C CA . ASP A 1 143 ? 9.899 14.963 4.704 1.00 5.81 211 ASP A CA 1
ATOM 1162 C C . ASP A 1 143 ? 9.875 14.157 3.399 1.00 5.85 211 ASP A C 1
ATOM 1163 O O . ASP A 1 143 ? 9.715 14.739 2.336 1.00 6.74 211 ASP A O 1
ATOM 1168 N N . GLY A 1 144 ? 9.998 12.844 3.470 1.00 5.78 212 GLY A N 1
ATOM 1169 C CA . GLY A 1 144 ? 9.971 12.000 2.283 1.00 5.93 212 GLY A CA 1
ATOM 1170 C C . GLY A 1 144 ? 11.303 11.893 1.560 1.00 5.76 212 GLY A C 1
ATOM 1171 O O . GLY A 1 144 ? 11.416 11.127 0.592 1.00 6.98 212 GLY A O 1
ATOM 1172 N N . LYS A 1 145 ? 12.291 12.657 2.001 1.00 5.65 213 LYS A N 1
ATOM 1173 C CA . LYS A 1 145 ? 13.619 12.707 1.393 1.00 5.41 213 LYS A CA 1
ATOM 1174 C C . LYS A 1 145 ? 14.713 12.338 2.401 1.00 5.62 213 LYS A C 1
ATOM 1175 O O . LYS A 1 145 ? 15.904 12.595 2.160 1.00 5.65 213 LYS A O 1
ATOM 1181 N N . GLY A 1 146 ? 14.320 11.706 3.509 1.00 5.50 214 GLY A N 1
ATOM 1182 C CA . GLY A 1 146 ? 15.265 11.255 4.530 1.00 4.96 214 GLY A CA 1
ATOM 1183 C C . GLY A 1 146 ? 15.575 12.277 5.616 1.00 4.40 214 GLY A C 1
ATOM 1184 O O . GLY A 1 146 ? 16.415 11.995 6.486 1.00 5.60 214 GLY A O 1
ATOM 1185 N N . GLY A 1 147 ? 14.874 13.420 5.612 1.00 4.81 215 GLY A N 1
ATOM 1186 C CA . GLY A 1 147 ? 15.055 14.444 6.634 1.00 5.43 215 GLY A CA 1
ATOM 1187 C C . GLY A 1 147 ? 13.734 14.824 7.280 1.00 4.63 215 GLY A C 1
ATOM 1188 O O . GLY A 1 147 ? 12.772 14.046 7.294 1.00 5.13 215 GLY A O 1
ATOM 1189 N N . PHE A 1 148 ? 13.702 16.015 7.864 1.00 5.05 216 PHE A N 1
ATOM 1190 C CA . PHE A 1 148 ? 12.732 16.332 8.901 1.00 5.75 216 PHE A CA 1
ATOM 1191 C C . PHE A 1 148 ? 12.150 17.733 8.806 1.00 5.51 216 PHE A C 1
ATOM 1192 O O . PHE A 1 148 ? 12.837 18.669 8.387 1.00 6.60 216 PHE A O 1
ATOM 1200 N N . THR A 1 149 ? 10.915 17.857 9.273 1.00 5.67 217 THR A N 1
ATOM 1201 C CA . THR A 1 149 ? 10.341 19.137 9.675 1.00 5.96 217 THR A CA 1
ATOM 1202 C C . THR A 1 149 ? 9.911 18.995 11.153 1.00 5.23 217 THR A C 1
ATOM 1203 O O . THR A 1 149 ? 9.893 17.891 11.699 1.00 6.06 217 THR A O 1
ATOM 1207 N N . PHE A 1 150 ? 9.560 20.123 11.779 1.00 5.84 218 PHE A N 1
ATOM 1208 C CA . PHE A 1 150 ? 9.425 20.176 13.233 1.00 5.40 218 PHE A CA 1
ATOM 1209 C C . PHE A 1 150 ? 8.268 21.039 13.676 1.00 6.06 218 PHE A C 1
ATOM 1210 O O . PHE A 1 150 ? 8.117 22.175 13.206 1.00 7.19 218 PHE A O 1
ATOM 1218 N N . THR A 1 151 ? 7.476 20.529 14.627 1.00 5.86 219 THR A N 1
ATOM 1219 C CA . THR A 1 151 ? 6.425 21.318 15.253 1.00 6.10 219 THR A CA 1
ATOM 1220 C C . THR A 1 151 ? 6.590 21.253 16.781 1.00 6.03 219 THR A C 1
ATOM 1221 O O . THR A 1 151 ? 7.250 20.370 17.321 1.00 6.53 219 THR A O 1
ATOM 1225 N N . ASP A 1 152 ? 5.947 22.208 17.456 1.00 6.33 220 ASP A N 1
ATOM 1226 C CA . ASP A 1 152 ? 5.974 22.294 18.911 1.00 6.52 220 ASP A CA 1
ATOM 1227 C C . ASP A 1 152 ? 4.789 21.532 19.539 1.00 6.26 220 ASP A C 1
ATOM 1228 O O . ASP A 1 152 ? 4.030 20.816 18.856 1.00 6.39 220 ASP A O 1
ATOM 1233 N N . GLN A 1 153 ? 4.655 21.669 20.858 1.00 6.85 221 GLN A N 1
ATOM 1234 C CA . GLN A 1 153 ? 3.655 20.932 21.615 1.00 6.68 221 GLN A CA 1
ATOM 1235 C C . GLN A 1 153 ? 2.242 21.276 21.187 1.00 6.70 221 GLN A C 1
ATOM 1236 O O . GLN A 1 153 ? 1.317 20.507 21.484 1.00 7.81 221 GLN A O 1
ATOM 1242 N N . ASN A 1 154 ? 2.062 22.438 20.556 1.00 6.70 222 ASN A N 1
ATOM 1243 C CA . ASN A 1 154 ? 0.758 22.840 20.045 1.00 7.11 222 ASN A CA 1
ATOM 1244 C C . ASN A 1 154 ? 0.635 22.673 18.534 1.00 6.93 222 ASN A C 1
ATOM 1245 O O . ASN A 1 154 ? -0.263 23.240 17.913 1.00 7.63 222 ASN A O 1
ATOM 1250 N N . ASN A 1 155 ? 1.521 21.868 17.959 1.00 6.58 223 ASN A N 1
ATOM 1251 C CA . ASN A 1 155 ? 1.492 21.549 16.533 1.00 6.61 223 ASN A CA 1
ATOM 1252 C C . ASN A 1 155 ? 1.791 22.742 15.629 1.00 6.15 223 ASN A C 1
ATOM 1253 O O . ASN A 1 155 ? 1.464 22.702 14.444 1.00 7.35 223 ASN A O 1
ATOM 1258 N N . GLN A 1 156 ? 2.462 23.767 16.155 1.00 6.08 224 GLN A N 1
ATOM 1259 C CA . GLN A 1 156 ? 2.900 24.911 15.336 1.00 6.35 224 GLN A CA 1
ATOM 1260 C C . GLN A 1 156 ? 4.340 24.689 14.901 1.00 6.63 224 GLN A C 1
ATOM 1261 O O . GLN A 1 156 ? 5.173 24.236 15.677 1.00 6.97 224 GLN A O 1
ATOM 1267 N N . ALA A 1 157 ? 4.654 25.010 13.654 1.00 7.07 225 ALA A N 1
ATOM 1268 C CA . ALA A 1 157 ? 6.032 24.913 13.196 1.00 7.38 225 ALA A CA 1
ATOM 1269 C C . ALA A 1 157 ? 6.963 25.684 14.123 1.00 7.38 225 ALA A C 1
ATOM 1270 O O . ALA A 1 157 ? 6.652 26.785 14.566 1.00 8.23 225 ALA A O 1
ATOM 1272 N N A LEU A 1 158 ? 8.119 25.101 14.424 0.25 7.77 226 LEU A N 1
ATOM 1273 N N B LEU A 1 158 ? 8.117 25.100 14.429 0.25 7.11 226 LEU A N 1
ATOM 1274 N N C LEU A 1 158 ? 8.117 25.100 14.432 0.50 7.71 226 LEU A N 1
ATOM 1275 C CA A LEU A 1 158 ? 9.176 25.845 15.098 0.25 8.96 226 LEU A CA 1
ATOM 1276 C CA B LEU A 1 158 ? 9.179 25.848 15.091 0.25 7.61 226 LEU A CA 1
ATOM 1277 C CA C LEU A 1 158 ? 9.171 25.856 15.094 0.50 8.66 226 LEU A CA 1
ATOM 1278 C C A LEU A 1 158 ? 9.657 26.951 14.166 0.25 8.86 226 LEU A C 1
ATOM 1279 C C B LEU A 1 158 ? 9.629 26.966 14.161 0.25 8.15 226 LEU A C 1
ATOM 1280 C C C LEU A 1 158 ? 9.599 26.982 14.163 0.50 8.40 226 LEU A C 1
ATOM 1281 O O A LEU A 1 158 ? 9.637 26.781 12.952 0.25 9.68 226 LEU A O 1
ATOM 1282 O O B LEU A 1 158 ? 9.558 26.823 12.946 0.25 9.24 226 LEU A O 1
ATOM 1283 O O C LEU A 1 158 ? 9.500 26.856 12.952 0.50 10.31 226 LEU A O 1
ATOM 1296 N N . SER A 1 159 ? 10.105 28.073 14.722 1.00 9.00 227 SER A N 1
ATOM 1297 C CA . SER A 1 159 ? 10.699 29.125 13.904 1.00 10.03 227 SER A CA 1
ATOM 1298 C C . SER A 1 159 ? 11.943 28.562 13.230 1.00 9.56 227 SER A C 1
ATOM 1299 O O . SER A 1 159 ? 12.574 27.624 13.731 1.00 8.59 227 SER A O 1
ATOM 1302 N N A SER A 1 160 ? 12.297 29.112 12.079 0.50 10.34 228 SER A N 1
ATOM 1303 N N B SER A 1 160 ? 12.277 29.127 12.076 0.50 10.41 228 SER A N 1
ATOM 1304 C CA A SER A 1 160 ? 13.517 28.665 11.411 0.50 11.02 228 SER A CA 1
ATOM 1305 C CA B SER A 1 160 ? 13.515 28.775 11.386 0.50 11.60 228 SER A CA 1
ATOM 1306 C C A SER A 1 160 ? 14.760 28.892 12.300 0.50 10.86 228 SER A C 1
ATOM 1307 C C B SER A 1 160 ? 14.712 28.871 12.339 0.50 10.70 228 SER A C 1
ATOM 1308 O O A SER A 1 160 ? 15.701 28.091 12.268 0.50 11.16 228 SER A O 1
ATOM 1309 O O B SER A 1 160 ? 15.560 27.969 12.400 0.50 9.48 228 SER A O 1
ATOM 1314 N N . THR A 1 161 ? 14.760 29.957 13.102 1.00 10.51 229 THR A N 1
ATOM 1315 C CA . THR A 1 161 ? 15.839 30.183 14.075 1.00 10.56 229 THR A CA 1
ATOM 1316 C C . THR A 1 161 ? 15.943 29.032 15.075 1.00 8.91 229 THR A C 1
ATOM 1317 O O . THR A 1 161 ? 17.028 28.533 15.327 1.00 9.72 229 THR A O 1
ATOM 1321 N N . ALA A 1 162 ? 14.816 28.613 15.643 1.00 7.97 230 ALA A N 1
ATOM 1322 C CA . ALA A 1 162 ? 14.818 27.525 16.609 1.00 8.15 230 ALA A CA 1
ATOM 1323 C C . ALA A 1 162 ? 15.227 26.200 15.977 1.00 7.13 230 ALA A C 1
ATOM 1324 O O . ALA A 1 162 ? 15.969 25.427 16.593 1.00 8.06 230 ALA A O 1
ATOM 1326 N N . VAL A 1 163 ? 14.752 25.914 14.766 1.00 6.94 231 VAL A N 1
ATOM 1327 C CA . VAL A 1 163 ? 15.152 24.685 14.095 1.00 7.27 231 VAL A CA 1
ATOM 1328 C C . VAL A 1 163 ? 16.676 24.636 13.976 1.00 6.62 231 VAL A C 1
ATOM 1329 O O . VAL A 1 163 ? 17.300 23.652 14.379 1.00 7.22 231 VAL A O 1
ATOM 1333 N N . THR A 1 164 ? 17.267 25.690 13.426 1.00 6.90 232 THR A N 1
ATOM 1334 C CA . THR A 1 164 ? 18.711 25.731 13.242 1.00 7.86 232 THR A CA 1
ATOM 1335 C C . THR A 1 164 ? 19.425 25.627 14.591 1.00 7.90 232 THR A C 1
ATOM 1336 O O . THR A 1 164 ? 20.421 24.915 14.725 1.00 7.02 232 THR A O 1
ATOM 1340 N N . ALA A 1 165 ? 18.924 26.370 15.574 1.00 7.35 233 ALA A N 1
ATOM 1341 C CA . ALA A 1 165 ? 19.580 26.462 16.887 1.00 7.84 233 ALA A CA 1
ATOM 1342 C C . ALA A 1 165 ? 19.589 25.158 17.669 1.00 7.59 233 ALA A C 1
ATOM 1343 O O . ALA A 1 165 ? 20.472 24.941 18.494 1.00 8.24 233 ALA A O 1
ATOM 1345 N N . VAL A 1 166 ? 18.582 24.309 17.438 1.00 6.85 234 VAL A N 1
ATOM 1346 C CA . VAL A 1 166 ? 18.438 23.032 18.151 1.00 6.38 234 VAL A CA 1
ATOM 1347 C C . VAL A 1 166 ? 19.048 21.884 17.347 1.00 6.54 234 VAL A C 1
ATOM 1348 O O . VAL A 1 166 ? 19.785 21.061 17.895 1.00 7.53 234 VAL A O 1
ATOM 1352 N N . PHE A 1 167 ? 18.765 21.827 16.053 1.00 5.66 235 PHE A N 1
ATOM 1353 C CA . PHE A 1 167 ? 19.057 20.664 15.218 1.00 5.89 235 PHE A CA 1
ATOM 1354 C C . PHE A 1 167 ? 20.207 20.858 14.250 1.00 6.05 235 PHE A C 1
ATOM 1355 O O . PHE A 1 167 ? 20.613 19.897 13.591 1.00 6.54 235 PHE A O 1
ATOM 1363 N N . GLY A 1 168 ? 20.745 22.068 14.157 1.00 6.16 236 GLY A N 1
ATOM 1364 C CA . GLY A 1 168 ? 21.805 22.342 13.195 1.00 6.18 236 GLY A CA 1
ATOM 1365 C C . GLY A 1 168 ? 21.263 22.601 11.798 1.00 6.85 236 GLY A C 1
ATOM 1366 O O . GLY A 1 168 ? 20.056 22.751 11.598 1.00 7.53 236 GLY A O 1
ATOM 1367 N N A SER A 1 169 ? 22.163 22.655 10.827 0.50 6.95 237 SER A N 1
ATOM 1368 N N B SER A 1 169 ? 22.179 22.664 10.840 0.50 7.66 237 SER A N 1
ATOM 1369 C CA A SER A 1 169 ? 21.814 23.103 9.477 0.50 6.97 237 SER A CA 1
ATOM 1370 C CA B SER A 1 169 ? 21.908 23.166 9.489 0.50 8.44 237 SER A CA 1
ATOM 1371 C C A SER A 1 169 ? 21.641 21.976 8.438 0.50 6.83 237 SER A C 1
ATOM 1372 C C B SER A 1 169 ? 21.652 22.058 8.479 0.50 8.11 237 SER A C 1
ATOM 1373 O O A SER A 1 169 ? 21.245 22.278 7.306 0.50 7.50 237 SER A O 1
ATOM 1374 O O B SER A 1 169 ? 21.691 22.313 7.266 0.50 10.36 237 SER A O 1
ATOM 1379 N N A SER A 1 170 ? 21.911 20.698 8.802 0.50 7.79 238 SER A N 1
ATOM 1380 N N B SER A 1 170 ? 21.383 20.836 8.965 0.50 8.86 238 SER A N 1
ATOM 1381 C CA A SER A 1 170 ? 21.496 19.549 7.918 0.25 7.28 238 SER A CA 1
ATOM 1382 C CA B SER A 1 170 ? 21.515 19.636 8.124 0.25 8.60 238 SER A CA 1
ATOM 1383 C C A SER A 1 170 ? 20.239 18.754 8.313 0.50 9.72 238 SER A C 1
ATOM 1384 C C B SER A 1 170 ? 20.255 18.771 8.346 0.50 10.13 238 SER A C 1
ATOM 1385 O O A SER A 1 170 ? 20.320 17.552 8.521 0.25 6.22 238 SER A O 1
ATOM 1386 O O B SER A 1 170 ? 20.343 17.559 8.487 0.25 6.16 238 SER A O 1
ATOM 1391 N N . THR A 1 171 ? 19.096 19.415 8.384 1.00 7.26 239 THR A N 1
ATOM 1392 C CA . THR A 1 171 ? 17.824 18.732 8.678 1.00 7.09 239 THR A CA 1
ATOM 1393 C C . THR A 1 171 ? 16.993 18.381 7.449 1.00 6.00 239 THR A C 1
ATOM 1394 O O . THR A 1 171 ? 16.231 17.423 7.499 1.00 6.61 239 THR A O 1
ATOM 1398 N N . ALA A 1 172 ? 17.143 19.121 6.353 1.00 6.85 240 ALA A N 1
ATOM 1399 C CA . ALA A 1 172 ? 16.329 18.886 5.156 1.00 7.58 240 ALA A CA 1
ATOM 1400 C C . ALA A 1 172 ? 16.852 17.687 4.381 1.00 6.50 240 ALA A C 1
ATOM 1401 O O . ALA A 1 172 ? 18.039 17.605 4.084 1.00 7.89 240 ALA A O 1
ATOM 1403 N N . GLY A 1 173 ? 15.971 16.759 4.049 1.00 6.34 241 GLY A N 1
ATOM 1404 C CA . GLY A 1 173 ? 16.353 15.602 3.270 1.00 6.43 241 GLY A CA 1
ATOM 1405 C C . GLY A 1 173 ? 16.751 15.967 1.858 1.00 5.75 241 GLY A C 1
ATOM 1406 O O . GLY A 1 173 ? 16.210 16.901 1.276 1.00 6.03 241 GLY A O 1
ATOM 1407 N N . THR A 1 174 ? 17.651 15.174 1.290 1.00 5.99 242 THR A N 1
ATOM 1408 C CA . THR A 1 174 ? 18.115 15.362 -0.085 1.00 6.90 242 THR A CA 1
ATOM 1409 C C . THR A 1 174 ? 17.929 14.087 -0.923 1.00 6.71 242 THR A C 1
ATOM 1410 O O . THR A 1 174 ? 18.313 14.041 -2.078 1.00 8.88 242 THR A O 1
ATOM 1414 N N . GLY A 1 175 ? 17.380 13.024 -0.336 1.00 6.33 243 GLY A N 1
ATOM 1415 C CA . GLY A 1 175 ? 17.266 11.755 -1.029 1.00 6.91 243 GLY A CA 1
ATOM 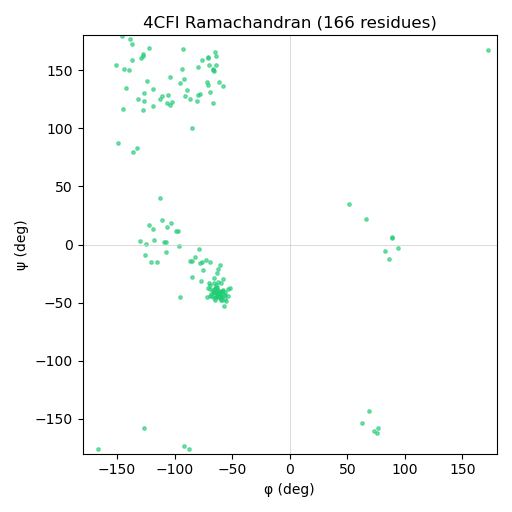1416 C C . GLY A 1 175 ? 16.142 11.749 -2.050 1.00 6.71 243 GLY A C 1
ATOM 1417 O O . GLY A 1 175 ? 15.187 12.529 -1.966 1.00 7.61 243 GLY A O 1
ATOM 1418 N N . THR A 1 176 ? 16.251 10.824 -3.004 1.00 6.54 244 THR A N 1
ATOM 1419 C CA . THR A 1 176 ? 15.211 10.551 -3.981 1.00 7.07 244 THR A CA 1
ATOM 1420 C C . THR A 1 176 ? 14.932 9.042 -3.945 1.00 7.93 244 THR A C 1
ATOM 1421 O O . THR A 1 176 ? 15.731 8.267 -3.416 1.00 8.23 244 THR A O 1
ATOM 1425 N N . ALA A 1 177 ? 13.802 8.611 -4.512 1.00 9.36 245 ALA A N 1
ATOM 1426 C CA . ALA A 1 177 ? 13.523 7.169 -4.588 1.00 10.79 245 ALA A CA 1
ATOM 1427 C C . ALA A 1 177 ? 14.661 6.438 -5.316 1.00 11.90 245 ALA A C 1
ATOM 1428 O O . ALA A 1 177 ? 15.049 5.345 -4.915 1.00 13.18 245 ALA A O 1
ATOM 1430 N N . ALA A 1 178 ? 15.172 7.037 -6.388 1.00 11.50 246 ALA A N 1
ATOM 1431 C CA . ALA A 1 178 ? 16.258 6.442 -7.172 1.00 12.67 246 ALA A CA 1
ATOM 1432 C C . ALA A 1 178 ? 17.605 6.421 -6.438 1.00 11.64 246 ALA A C 1
ATOM 1433 O O . ALA A 1 178 ? 18.408 5.511 -6.603 1.00 15.08 246 ALA A O 1
ATOM 1435 N N . SER A 1 179 ? 17.840 7.436 -5.612 1.00 10.58 247 SER A N 1
ATOM 1436 C CA . SER A 1 179 ? 19.089 7.570 -4.829 1.00 10.01 247 SER A CA 1
ATOM 1437 C C . SER A 1 179 ? 18.737 8.000 -3.398 1.00 8.50 247 SER A C 1
ATOM 1438 O O . SER A 1 179 ? 18.825 9.184 -3.031 1.00 8.48 247 SER A O 1
ATOM 1441 N N . PRO A 1 180 ? 18.307 7.037 -2.576 1.00 8.68 248 PRO A N 1
ATOM 1442 C CA . PRO A 1 180 ? 17.890 7.402 -1.221 1.00 8.12 248 PRO A CA 1
ATOM 1443 C C . PRO A 1 180 ? 19.074 7.879 -0.367 1.00 7.69 248 PRO A C 1
ATOM 1444 O O . PRO A 1 180 ? 20.221 7.475 -0.572 1.00 9.58 248 PRO A O 1
ATOM 1448 N N A SER A 1 181 ? 18.788 8.736 0.603 0.50 6.56 249 SER A N 1
ATOM 1449 N N B SER A 1 181 ? 18.764 8.750 0.590 0.50 7.86 249 SER A N 1
ATOM 1450 C CA A SER A 1 181 ? 19.780 9.134 1.597 0.50 6.35 249 SER A CA 1
ATOM 1451 C CA B SER A 1 181 ? 19.743 9.333 1.504 0.50 8.83 249 SER A CA 1
ATOM 1452 C C A SER A 1 181 ? 19.077 9.695 2.815 0.50 6.93 249 SER A C 1
ATOM 1453 C C B SER A 1 181 ? 19.044 9.576 2.843 0.50 7.70 249 SER A C 1
ATOM 1454 O O A SER A 1 181 ? 17.920 10.138 2.740 0.50 6.67 249 SER A O 1
ATOM 1455 O O B SER A 1 181 ? 17.809 9.591 2.907 0.50 7.27 249 SER A O 1
ATOM 1460 N N . PHE A 1 182 ? 19.823 9.725 3.915 1.00 7.06 250 PHE A N 1
ATOM 1461 C CA . PHE A 1 182 ? 19.262 9.865 5.251 1.00 7.26 250 PHE A CA 1
ATOM 1462 C C . PHE A 1 182 ? 20.009 10.916 6.040 1.00 6.92 250 PHE A C 1
ATOM 1463 O O . PHE A 1 182 ? 21.236 10.867 6.144 1.00 9.74 250 PHE A O 1
ATOM 1471 N N A GLN A 1 183 ? 19.269 11.850 6.628 0.50 6.08 251 GLN A N 1
ATOM 1472 N N B GLN A 1 183 ? 19.267 11.854 6.627 0.50 6.66 251 GLN A N 1
ATOM 1473 C CA A GLN A 1 183 ? 19.853 12.772 7.574 0.50 5.78 251 GLN A CA 1
ATOM 1474 C CA B GLN A 1 183 ? 19.841 12.797 7.572 0.50 6.73 251 GLN A CA 1
ATOM 1475 C C A GLN A 1 183 ? 19.933 12.093 8.924 0.50 6.51 251 GLN A C 1
ATOM 1476 C C B GLN A 1 183 ? 19.854 12.178 8.960 0.50 7.13 251 GLN A C 1
ATOM 1477 O O A GLN A 1 183 ? 19.237 11.114 9.178 0.50 6.96 251 GLN A O 1
ATOM 1478 O O B GLN A 1 183 ? 18.992 11.367 9.298 0.50 8.03 251 GLN A O 1
ATOM 1489 N N . THR A 1 184 ? 20.827 12.611 9.760 1.00 6.60 252 THR A N 1
ATOM 1490 C CA . THR A 1 184 ? 21.001 12.152 11.147 1.00 7.73 252 THR A CA 1
ATOM 1491 C C . THR A 1 184 ? 20.437 13.226 12.084 1.00 6.63 252 THR A C 1
ATOM 1492 O O . THR A 1 184 ? 20.935 14.345 12.085 1.00 7.73 252 THR A O 1
ATOM 1496 N N . LEU A 1 185 ? 19.381 12.908 12.838 1.00 5.97 253 LEU A N 1
ATOM 1497 C CA . LEU A 1 185 ? 18.847 13.852 13.791 1.00 5.52 253 LEU A CA 1
ATOM 1498 C C . LEU A 1 185 ? 19.846 14.022 14.917 1.00 6.30 253 LEU A C 1
ATOM 1499 O O . LEU A 1 185 ? 20.295 13.039 15.473 1.00 7.69 253 LEU A O 1
ATOM 1504 N N . ALA A 1 186 ? 20.136 15.281 15.252 1.00 7.16 254 ALA A N 1
ATOM 1505 C CA . ALA A 1 186 ? 21.049 15.662 16.316 1.00 7.89 254 ALA A CA 1
ATOM 1506 C C . ALA A 1 186 ? 20.359 16.728 17.171 1.00 7.53 254 ALA A C 1
ATOM 1507 O O . ALA A 1 186 ? 19.873 17.720 16.646 1.00 7.91 254 ALA A O 1
ATOM 1509 N N . LEU A 1 187 ? 20.278 16.485 18.476 1.00 8.08 255 LEU A N 1
ATOM 1510 C CA . LEU A 1 187 ? 19.573 17.356 19.408 1.00 7.33 255 LEU A CA 1
ATOM 1511 C C . LEU A 1 187 ? 20.578 18.145 20.247 1.00 6.96 255 LEU A C 1
ATOM 1512 O O . LEU A 1 187 ? 21.461 17.552 20.864 1.00 8.22 255 LEU A O 1
ATOM 1517 N N . SER A 1 188 ? 20.423 19.459 20.309 1.00 6.86 256 SER A N 1
ATOM 1518 C CA . SER A 1 188 ? 21.328 20.286 21.081 1.00 6.47 256 SER A CA 1
ATOM 1519 C C . SER A 1 188 ? 21.288 19.941 22.547 1.00 7.16 256 SER A C 1
ATOM 1520 O O . SER A 1 188 ? 20.250 19.557 23.072 1.00 7.60 256 SER A O 1
ATOM 1523 N N A THR A 1 189 ? 22.397 20.164 23.237 0.75 7.22 257 THR A N 1
ATOM 1524 N N B THR A 1 189 ? 22.423 20.140 23.217 0.25 7.52 257 THR A N 1
ATOM 1525 C CA A THR A 1 189 ? 22.372 20.017 24.691 0.75 7.79 257 THR A CA 1
ATOM 1526 C CA B THR A 1 189 ? 22.500 20.046 24.675 0.25 8.12 257 THR A CA 1
ATOM 1527 C C A THR A 1 189 ? 21.440 21.068 25.324 0.75 7.22 257 THR A C 1
ATOM 1528 C C B THR A 1 189 ? 21.519 21.028 25.312 0.25 8.19 257 THR A C 1
ATOM 1529 O O A THR A 1 189 ? 20.788 20.795 26.345 0.75 7.74 257 THR A O 1
ATOM 1530 O O B THR A 1 189 ? 20.859 20.719 26.308 0.25 8.58 257 THR A O 1
ATOM 1537 N N A SER A 1 190 ? 21.379 22.258 24.730 0.75 7.32 258 SER A N 1
ATOM 1538 N N B SER A 1 190 ? 21.424 22.209 24.714 0.25 8.23 258 SER A N 1
ATOM 1539 C CA A SER A 1 190 ? 20.512 23.318 25.235 0.75 7.40 258 SER A CA 1
ATOM 1540 C CA B SER A 1 190 ? 20.560 23.269 25.211 0.25 8.28 258 SER A CA 1
ATOM 1541 C C A SER A 1 190 ? 19.032 22.953 25.208 0.75 6.99 258 SER A C 1
ATOM 1542 C C B SER A 1 190 ? 19.079 22.890 25.256 0.25 7.49 258 SER A C 1
ATOM 1543 O O A SER A 1 190 ? 18.250 23.544 25.937 0.75 6.91 258 SER A O 1
ATOM 1544 O O B SER A 1 190 ? 18.347 23.398 26.098 0.25 7.52 258 SER A O 1
ATOM 1549 N N . ALA A 1 191 ? 18.639 22.014 24.352 1.00 7.00 259 ALA A N 1
ATOM 1550 C CA . ALA A 1 191 ? 17.231 21.608 24.295 1.00 6.74 259 ALA A CA 1
ATOM 1551 C C . ALA A 1 191 ? 16.729 20.955 25.581 1.00 6.52 259 ALA A C 1
ATOM 1552 O O . ALA A 1 191 ? 15.527 21.033 25.866 1.00 6.74 259 ALA A O 1
ATOM 1554 N N . THR A 1 192 ? 17.621 20.300 26.342 1.00 7.18 260 THR A N 1
ATOM 1555 C CA . THR A 1 192 ? 17.199 19.570 27.534 1.00 7.61 260 THR A CA 1
ATOM 1556 C C . THR A 1 192 ? 18.006 19.900 28.790 1.00 7.50 260 THR A C 1
ATOM 1557 O O . THR A 1 192 ? 17.777 19.288 29.832 1.00 8.67 260 THR A O 1
ATOM 1561 N N . SER A 1 193 ? 18.947 20.833 28.705 1.00 7.13 261 SER A N 1
ATOM 1562 C CA . SER A 1 193 ? 19.824 21.100 29.856 1.00 8.02 261 SER A CA 1
ATOM 1563 C C . SER A 1 193 ? 19.066 21.607 31.070 1.00 7.77 261 SER A C 1
ATOM 1564 O O . SER A 1 193 ? 19.520 21.411 32.194 1.00 9.74 261 SER A O 1
ATOM 1567 N N . ALA A 1 194 ? 17.904 22.214 30.848 1.00 7.48 262 ALA A N 1
ATOM 1568 C CA . ALA A 1 194 ? 17.114 22.718 31.963 1.00 8.95 262 ALA A CA 1
ATOM 1569 C C . ALA A 1 194 ? 16.266 21.649 32.642 1.00 10.04 262 ALA A C 1
ATOM 1570 O O . ALA A 1 194 ? 15.661 21.916 33.694 1.00 11.32 262 ALA A O 1
ATOM 1572 N N . LEU A 1 195 ? 16.181 20.474 32.019 1.00 9.59 263 LEU A N 1
ATOM 1573 C CA . LEU A 1 195 ? 15.363 19.367 32.500 1.00 10.09 263 LEU A CA 1
ATOM 1574 C C . LEU A 1 195 ? 16.171 18.414 33.389 1.00 10.29 263 LEU A C 1
ATOM 1575 O O . LEU A 1 195 ? 17.392 18.504 33.456 1.00 11.02 263 LEU A O 1
ATOM 1580 N N . SER A 1 196 ? 15.478 17.505 34.068 1.00 10.76 264 SER A N 1
ATOM 1581 C CA . SER A 1 196 ? 16.104 16.508 34.929 1.00 11.69 264 SER A CA 1
ATOM 1582 C C . SER A 1 196 ? 17.000 15.549 34.143 1.00 10.87 264 SER A C 1
ATOM 1583 O O . SER A 1 196 ? 16.858 15.378 32.927 1.00 10.34 264 SER A O 1
ATOM 1586 N N . ALA A 1 197 ? 17.888 14.862 34.854 1.00 12.37 265 ALA A N 1
ATOM 1587 C CA . ALA A 1 197 ? 18.735 13.832 34.245 1.00 12.97 265 ALA A CA 1
ATOM 1588 C C . ALA A 1 197 ? 17.888 12.766 33.539 1.00 11.76 265 ALA A C 1
ATOM 1589 O O . ALA A 1 197 ? 18.224 12.325 32.448 1.00 12.38 265 ALA A O 1
ATOM 1591 N N A THR A 1 198 ? 16.772 12.385 34.145 0.75 11.69 266 THR A N 1
ATOM 1592 N N B THR A 1 198 ? 16.782 12.362 34.157 0.25 12.59 266 THR A N 1
ATOM 1593 C CA A THR A 1 198 ? 15.909 11.377 33.558 0.75 12.16 266 THR A CA 1
ATOM 1594 C CA B THR A 1 198 ? 15.898 11.380 33.538 0.25 12.94 266 THR A CA 1
ATOM 1595 C C A THR A 1 198 ? 15.275 11.886 32.259 0.75 11.33 266 THR A C 1
ATOM 1596 C C B THR A 1 198 ? 15.325 11.904 32.235 0.25 11.74 266 THR A C 1
ATOM 1597 O O A THR A 1 198 ? 15.206 11.151 31.270 0.75 11.07 266 THR A O 1
ATOM 1598 O O B THR A 1 198 ? 15.354 11.203 31.221 0.25 10.97 266 THR A O 1
ATOM 1605 N N . ASP A 1 199 ? 14.819 13.136 32.247 1.00 10.52 267 ASP A N 1
ATOM 1606 C CA . ASP A 1 199 ? 14.281 13.701 31.013 1.00 11.01 267 ASP A CA 1
ATOM 1607 C C . ASP A 1 199 ? 15.357 13.822 29.931 1.00 9.59 267 ASP A C 1
ATOM 1608 O O . ASP A 1 199 ? 15.064 13.635 28.758 1.00 9.25 267 ASP A O 1
ATOM 1613 N N . GLN A 1 200 ? 16.581 14.149 30.316 1.00 9.62 268 GLN A N 1
ATOM 1614 C CA . GLN A 1 200 ? 17.677 14.227 29.354 1.00 9.49 268 GLN A CA 1
ATOM 1615 C C . GLN A 1 200 ? 17.922 12.849 28.723 1.00 9.98 268 GLN A C 1
ATOM 1616 O O . GLN A 1 200 ? 18.050 12.731 27.495 1.00 11.07 268 GLN A O 1
ATOM 1622 N N . ALA A 1 201 ? 17.928 11.803 29.548 1.00 10.38 269 ALA A N 1
ATOM 1623 C CA . ALA A 1 201 ? 18.096 10.431 29.062 1.00 10.71 269 ALA A CA 1
ATOM 1624 C C . ALA A 1 201 ? 16.918 10.011 28.180 1.00 9.67 269 ALA A C 1
ATOM 1625 O O . ALA A 1 201 ? 17.099 9.323 27.159 1.00 10.98 269 ALA A O 1
ATOM 1627 N N . ASN A 1 202 ? 15.701 10.378 28.559 1.00 9.58 270 ASN A N 1
ATOM 1628 C CA . ASN A 1 202 ? 14.545 10.040 27.746 1.00 10.28 270 ASN A CA 1
ATOM 1629 C C . ASN A 1 202 ? 14.654 10.669 26.358 1.00 8.90 270 ASN A C 1
ATOM 1630 O O . ASN A 1 202 ? 14.326 10.040 25.350 1.00 9.40 270 ASN A O 1
ATOM 1635 N N . ALA A 1 203 ? 15.105 11.921 26.300 1.00 7.81 271 ALA A N 1
ATOM 1636 C CA . ALA A 1 203 ? 15.269 12.612 25.018 1.00 8.49 271 ALA A CA 1
ATOM 1637 C C . ALA A 1 203 ? 16.321 11.933 24.134 1.00 8.84 271 ALA A C 1
ATOM 1638 O O . ALA A 1 203 ? 16.112 11.756 22.931 1.00 9.48 271 ALA A O 1
ATOM 1640 N N . THR A 1 204 ? 17.460 11.573 24.714 1.00 9.44 272 THR A N 1
ATOM 1641 C CA . THR A 1 204 ? 18.492 10.854 23.989 1.00 10.69 272 THR A CA 1
ATOM 1642 C C . THR A 1 204 ? 17.945 9.558 23.400 1.00 9.41 272 THR A C 1
ATOM 1643 O O . THR A 1 204 ? 18.213 9.239 22.240 1.00 10.37 272 THR A O 1
ATOM 1647 N N . ALA A 1 205 ? 17.162 8.830 24.187 1.00 9.35 273 ALA A N 1
ATOM 1648 C CA . ALA A 1 205 ? 16.554 7.589 23.728 1.00 9.90 273 ALA A CA 1
ATOM 1649 C C . ALA A 1 205 ? 15.558 7.854 22.595 1.00 9.66 273 ALA A C 1
ATOM 1650 O O . ALA A 1 205 ? 15.492 7.076 21.648 1.00 10.52 273 ALA A O 1
ATOM 1652 N N A MET A 1 206 ? 14.783 8.927 22.690 0.75 8.84 274 MET A N 1
ATOM 1653 N N B MET A 1 206 ? 14.787 8.934 22.695 0.25 9.50 274 MET A N 1
ATOM 1654 C CA A MET A 1 206 ? 13.846 9.266 21.616 0.75 8.00 274 MET A CA 1
ATOM 1655 C CA B MET A 1 206 ? 13.840 9.292 21.636 0.25 9.16 274 MET A CA 1
ATOM 1656 C C A MET A 1 206 ? 14.572 9.648 20.326 0.75 7.59 274 MET A C 1
ATOM 1657 C C B MET A 1 206 ? 14.556 9.657 20.336 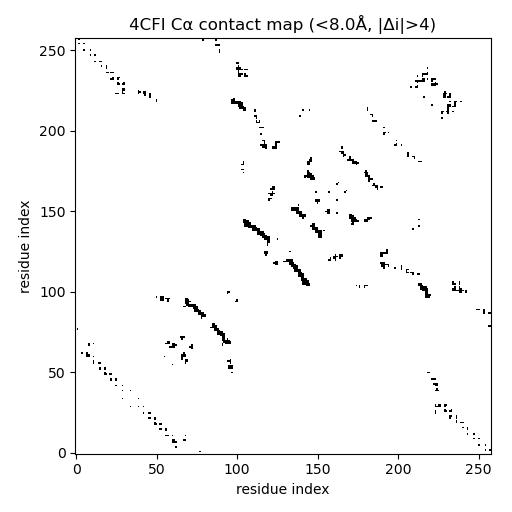0.25 8.60 274 MET A C 1
ATOM 1658 O O A MET A 1 206 ? 14.155 9.259 19.240 0.75 8.05 274 MET A O 1
ATOM 1659 O O B MET A 1 206 ? 14.108 9.272 19.256 0.25 8.83 274 MET A O 1
ATOM 1668 N N . VAL A 1 207 ? 15.662 10.391 20.435 1.00 7.89 275 VAL A N 1
ATOM 1669 C CA . VAL A 1 207 ? 16.461 10.719 19.247 1.00 8.81 275 VAL A CA 1
ATOM 1670 C C . VAL A 1 207 ? 17.002 9.435 18.585 1.00 8.95 275 VAL A C 1
ATOM 1671 O O . VAL A 1 207 ? 16.977 9.305 17.354 1.00 9.64 275 VAL A O 1
ATOM 1675 N N . ALA A 1 208 ? 17.467 8.478 19.389 1.00 9.28 276 ALA A N 1
ATOM 1676 C CA . ALA A 1 208 ? 17.914 7.193 18.857 1.00 10.15 276 ALA A CA 1
ATOM 1677 C C . ALA A 1 208 ? 16.782 6.459 18.146 1.00 9.74 276 ALA A C 1
ATOM 1678 O O . ALA A 1 208 ? 16.990 5.913 17.056 1.00 10.70 276 ALA A O 1
ATOM 1680 N N A GLN A 1 209 ? 15.590 6.438 18.761 0.50 9.19 277 GLN A N 1
ATOM 1681 N N B GLN A 1 209 ? 15.601 6.453 18.730 0.50 8.65 277 GLN A N 1
ATOM 1682 C CA A GLN A 1 209 ? 14.373 5.866 18.138 0.50 9.92 277 GLN A CA 1
ATOM 1683 C CA B GLN A 1 209 ? 14.476 5.793 18.101 0.50 9.03 277 GLN A CA 1
ATOM 1684 C C A GLN A 1 209 ? 14.171 6.486 16.780 0.50 8.19 277 GLN A C 1
ATOM 1685 C C B GLN A 1 209 ? 14.051 6.479 16.796 0.50 8.28 277 GLN A C 1
ATOM 1686 O O A GLN A 1 209 ? 14.111 5.788 15.778 0.50 7.93 277 GLN A O 1
ATOM 1687 O O B GLN A 1 209 ? 13.697 5.804 15.839 0.50 8.00 277 GLN A O 1
ATOM 1698 N N . ILE A 1 210 ? 14.060 7.808 16.765 1.00 6.94 278 ILE A N 1
ATOM 1699 C CA . ILE A 1 210 ? 13.778 8.536 15.536 1.00 6.92 278 ILE A CA 1
ATOM 1700 C C . ILE A 1 210 ? 14.802 8.209 14.451 1.00 6.97 278 ILE A C 1
ATOM 1701 O O . ILE A 1 210 ? 14.421 7.959 13.297 1.00 7.89 278 ILE A O 1
ATOM 1706 N N . ASN A 1 211 ? 16.082 8.181 14.807 1.00 6.83 279 ASN A N 1
ATOM 1707 C CA . ASN A 1 211 ? 17.109 7.864 13.807 1.00 7.96 279 ASN A CA 1
ATOM 1708 C C . ASN A 1 211 ? 16.970 6.437 13.259 1.00 8.46 279 ASN A C 1
ATOM 1709 O O . ASN A 1 211 ? 17.249 6.196 12.084 1.00 9.71 279 ASN A O 1
ATOM 1714 N N . ALA A 1 212 ? 16.551 5.489 14.093 1.00 9.03 280 ALA A N 1
ATOM 1715 C CA . ALA A 1 212 ? 16.333 4.105 13.649 1.00 9.40 280 ALA A CA 1
ATOM 1716 C C . ALA A 1 212 ? 15.086 3.999 12.759 1.00 9.01 280 ALA A C 1
ATOM 1717 O O . ALA A 1 212 ? 15.128 3.355 11.710 1.00 9.69 280 ALA A O 1
ATOM 1719 N N . VAL A 1 213 ? 13.980 4.629 13.156 1.00 9.15 281 VAL A N 1
ATOM 1720 C CA . VAL A 1 213 ? 12.736 4.617 12.369 1.00 9.02 281 VAL A CA 1
ATOM 1721 C C . VAL A 1 213 ? 12.958 5.295 11.008 1.00 8.08 281 VAL A C 1
ATOM 1722 O O . VAL A 1 213 ? 12.349 4.908 10.003 1.00 8.89 281 VAL A O 1
ATOM 1726 N N . ASN A 1 214 ? 13.839 6.297 10.973 1.00 7.75 282 ASN A N 1
ATOM 1727 C CA . ASN A 1 214 ? 14.196 6.975 9.745 1.00 7.03 282 ASN A CA 1
ATOM 1728 C C . ASN A 1 214 ? 14.933 6.077 8.744 1.00 7.93 282 ASN A C 1
ATOM 1729 O O . ASN A 1 214 ? 14.969 6.395 7.565 1.00 8.36 282 ASN A O 1
ATOM 1734 N N A LYS A 1 215 ? 15.542 4.995 9.233 0.25 8.95 283 LYS A N 1
ATOM 1735 N N B LYS A 1 215 ? 15.538 4.994 9.242 0.25 8.35 283 LYS A N 1
ATOM 1736 N N C LYS A 1 215 ? 15.510 4.974 9.217 0.50 8.16 283 LYS A N 1
ATOM 1737 C CA A LYS A 1 215 ? 16.326 4.074 8.414 0.25 10.10 283 LYS A CA 1
ATOM 1738 C CA B LYS A 1 215 ? 16.343 4.066 8.449 0.25 9.02 283 LYS A CA 1
ATOM 1739 C CA C LYS A 1 215 ? 16.310 4.086 8.386 0.50 8.93 283 LYS A CA 1
ATOM 1740 C C A LYS A 1 215 ? 15.840 2.641 8.628 0.25 10.17 283 LYS A C 1
ATOM 1741 C C B LYS A 1 215 ? 15.840 2.631 8.640 0.25 9.55 283 LYS A C 1
ATOM 1742 C C C LYS A 1 215 ? 15.843 2.644 8.610 0.50 9.08 283 LYS A C 1
ATOM 1743 O O A LYS A 1 215 ? 16.568 1.808 9.177 0.25 11.60 283 LYS A O 1
ATOM 1744 O O B LYS A 1 215 ? 16.560 1.785 9.182 0.25 10.90 283 LYS A O 1
ATOM 1745 O O C LYS A 1 215 ? 16.580 1.808 9.158 0.50 10.98 283 LYS A O 1
ATOM 1761 N N . PRO A 1 216 ? 14.604 2.345 8.201 1.00 10.00 284 PRO A N 1
ATOM 1762 C CA . PRO A 1 216 ? 14.047 1.014 8.406 1.00 11.32 284 PRO A CA 1
ATOM 1763 C C . PRO A 1 216 ? 14.804 -0.060 7.615 1.00 10.28 284 PRO A C 1
ATOM 1764 O O . PRO A 1 216 ? 15.391 0.194 6.550 1.00 10.58 284 PRO A O 1
ATOM 1768 N N . GLN A 1 217 ? 14.790 -1.267 8.152 1.00 10.68 285 GLN A N 1
ATOM 1769 C CA . GLN A 1 217 ? 15.338 -2.422 7.437 1.00 10.05 285 GLN A CA 1
ATOM 1770 C C . GLN A 1 217 ? 14.452 -2.817 6.258 1.00 9.88 285 GLN A C 1
ATOM 1771 O O . GLN A 1 217 ? 13.273 -2.484 6.227 1.00 9.60 285 GLN A O 1
ATOM 1777 N N . THR A 1 218 ? 15.015 -3.565 5.313 1.00 9.31 286 THR A N 1
ATOM 1778 C CA . THR A 1 218 ? 14.196 -4.262 4.315 1.00 8.83 286 THR A CA 1
ATOM 1779 C C . THR A 1 218 ? 13.330 -5.314 5.014 1.00 8.92 286 THR A C 1
ATOM 1780 O O . THR A 1 218 ? 13.558 -5.680 6.178 1.00 9.86 286 THR A O 1
ATOM 1784 N N . VAL A 1 219 ? 12.325 -5.816 4.304 1.00 9.48 287 VAL A N 1
ATOM 1785 C CA . VAL A 1 219 ? 11.389 -6.792 4.891 1.00 9.53 287 VAL A CA 1
ATOM 1786 C C . VAL A 1 219 ? 12.162 -7.976 5.494 1.00 9.44 287 VAL A C 1
ATOM 1787 O O . VAL A 1 219 ? 11.819 -8.460 6.566 1.00 10.45 287 VAL A O 1
ATOM 1791 N N . SER A 1 220 ? 13.235 -8.403 4.830 1.00 10.40 288 SER A N 1
ATOM 1792 C CA . SER A 1 220 ? 14.056 -9.523 5.295 1.00 10.80 288 SER A CA 1
ATOM 1793 C C . SER A 1 220 ? 14.527 -9.407 6.733 1.00 10.55 288 SER A C 1
ATOM 1794 O O . SER A 1 220 ? 14.587 -10.410 7.441 1.00 12.41 288 SER A O 1
ATOM 1797 N N . ASN A 1 221 ? 14.862 -8.189 7.166 1.00 11.02 289 ASN A N 1
ATOM 1798 C CA . ASN A 1 221 ? 15.482 -7.976 8.468 1.00 11.38 289 ASN A CA 1
ATOM 1799 C C . ASN A 1 221 ? 14.580 -7.267 9.477 1.00 10.24 289 ASN A C 1
ATOM 1800 O O . ASN A 1 221 ? 15.081 -6.745 10.479 1.00 11.92 289 ASN A O 1
ATOM 1805 N N . LEU A 1 222 ? 13.256 -7.298 9.271 1.00 9.69 290 LEU A N 1
ATOM 1806 C CA . LEU A 1 222 ? 12.333 -6.745 10.248 1.00 10.24 290 LEU A CA 1
ATOM 1807 C C . LEU A 1 222 ? 12.243 -7.598 11.499 1.00 9.51 290 LEU A C 1
ATOM 1808 O O . LEU A 1 222 ? 12.217 -8.829 11.444 1.00 10.71 290 LEU A O 1
ATOM 1813 N N . ASP A 1 223 ? 12.174 -6.915 12.637 1.00 10.21 291 ASP A N 1
ATOM 1814 C CA . ASP A 1 223 ? 12.008 -7.585 13.925 1.00 10.65 291 ASP A CA 1
ATOM 1815 C C . ASP A 1 223 ? 11.143 -6.693 14.802 1.00 9.93 291 ASP A C 1
ATOM 1816 O O . ASP A 1 223 ? 11.541 -5.567 15.117 1.00 10.46 291 ASP A O 1
ATOM 1821 N N . ILE A 1 224 ? 9.967 -7.198 15.172 1.00 9.96 292 ILE A N 1
ATOM 1822 C CA . ILE A 1 224 ? 8.964 -6.406 15.899 1.00 9.89 292 ILE A CA 1
ATOM 1823 C C . ILE A 1 224 ? 8.980 -6.666 17.403 1.00 10.19 292 ILE A C 1
ATOM 1824 O O . ILE A 1 224 ? 8.090 -6.226 18.117 1.00 11.38 292 ILE A O 1
ATOM 1829 N N . SER A 1 225 ? 10.015 -7.354 17.878 1.00 11.03 293 SER A N 1
ATOM 1830 C CA . SER A 1 225 ? 10.102 -7.733 19.274 1.00 11.42 293 SER A CA 1
ATOM 1831 C C . SER A 1 225 ? 10.556 -6.586 20.171 1.00 11.92 293 SER A C 1
ATOM 1832 O O . SER A 1 225 ? 10.640 -6.779 21.381 1.00 15.05 293 SER A O 1
ATOM 1835 N N . THR A 1 226 ? 10.895 -5.434 19.582 1.00 12.24 294 THR A N 1
ATOM 1836 C CA . THR A 1 226 ? 11.149 -4.212 20.333 1.00 12.93 294 THR A CA 1
ATOM 1837 C C . THR A 1 226 ? 10.280 -3.122 19.736 1.00 12.09 294 THR A C 1
ATOM 1838 O O . THR A 1 226 ? 9.868 -3.204 18.567 1.00 12.73 294 THR A O 1
ATOM 1842 N N A GLN A 1 227 ? 10.000 -2.087 20.525 0.50 12.16 295 GLN A N 1
ATOM 1843 N N B GLN A 1 227 ? 10.010 -2.091 20.522 0.50 11.88 295 GLN A N 1
ATOM 1844 C CA A GLN A 1 227 ? 9.117 -1.004 20.079 0.50 12.98 295 GLN A CA 1
ATOM 1845 C CA B GLN A 1 227 ? 9.127 -1.029 20.075 0.50 12.27 295 GLN A CA 1
ATOM 1846 C C A GLN A 1 227 ? 9.687 -0.294 18.848 0.50 12.35 295 GLN A C 1
ATOM 1847 C C B GLN A 1 227 ? 9.692 -0.315 18.843 0.50 12.01 295 GLN A C 1
ATOM 1848 O O A GLN A 1 227 ? 8.967 -0.045 17.871 0.50 13.17 295 GLN A O 1
ATOM 1849 O O B GLN A 1 227 ? 8.975 -0.093 17.857 0.50 12.44 295 GLN A O 1
ATOM 1860 N N . THR A 1 228 ? 10.983 0.010 18.884 1.00 11.17 296 THR A N 1
ATOM 1861 C CA . THR A 1 228 ? 11.648 0.654 17.748 1.00 10.56 296 THR A CA 1
ATOM 1862 C C . THR A 1 228 ? 11.558 -0.241 16.518 1.00 9.98 296 THR A C 1
ATOM 1863 O O . THR A 1 228 ? 11.266 0.246 15.431 1.00 10.93 296 THR A O 1
ATOM 1867 N N . GLY A 1 229 ? 11.774 -1.538 16.687 1.00 10.36 297 GLY A N 1
ATOM 1868 C CA . GLY A 1 229 ? 11.702 -2.467 15.567 1.00 9.69 297 GLY A CA 1
ATOM 1869 C C . GLY A 1 229 ? 10.317 -2.572 14.969 1.00 9.81 297 GLY A C 1
ATOM 1870 O O . GLY A 1 229 ? 10.166 -2.693 13.760 1.00 10.64 297 GLY A O 1
ATOM 1871 N N . ALA A 1 230 ? 9.294 -2.518 15.810 1.00 10.08 298 ALA A N 1
ATOM 1872 C CA . ALA A 1 230 ? 7.908 -2.498 15.355 1.00 10.54 298 ALA A CA 1
ATOM 1873 C C . ALA A 1 230 ? 7.590 -1.241 14.533 1.00 10.12 298 ALA A C 1
ATOM 1874 O O . ALA A 1 230 ? 6.925 -1.310 13.486 1.00 10.44 298 ALA A O 1
ATOM 1876 N N . TYR A 1 231 ? 8.048 -0.085 15.019 1.00 10.04 299 TYR A N 1
ATOM 1877 C CA . TYR A 1 231 ? 7.879 1.147 14.265 1.00 10.18 299 TYR A CA 1
ATOM 1878 C C . TYR A 1 231 ? 8.640 1.105 12.931 1.00 9.81 299 TYR A C 1
ATOM 1879 O O . TYR A 1 231 ? 8.110 1.568 11.901 1.00 10.45 299 TYR A O 1
ATOM 1888 N N . GLN A 1 232 ? 9.862 0.570 12.931 1.00 9.74 300 GLN A N 1
ATOM 1889 C CA . GLN A 1 232 ? 10.591 0.398 11.675 1.00 9.66 300 GLN A CA 1
ATOM 1890 C C . GLN A 1 232 ? 9.812 -0.492 10.708 1.00 9.77 300 GLN A C 1
ATOM 1891 O O . GLN A 1 232 ? 9.774 -0.206 9.509 1.00 10.11 300 GLN A O 1
ATOM 1897 N N . ALA A 1 233 ? 9.185 -1.550 11.234 1.00 9.59 301 ALA A N 1
ATOM 1898 C CA . ALA A 1 233 ? 8.408 -2.466 10.389 1.00 9.59 301 ALA A CA 1
ATOM 1899 C C . ALA A 1 233 ? 7.202 -1.784 9.757 1.00 9.90 301 ALA A C 1
ATOM 1900 O O . ALA A 1 233 ? 6.877 -2.055 8.602 1.00 11.05 301 ALA A O 1
ATOM 1902 N N . MET A 1 234 ? 6.538 -0.903 10.494 1.00 10.60 302 MET A N 1
ATOM 1903 C CA . MET A 1 234 ? 5.395 -0.193 9.936 1.00 10.93 302 MET A CA 1
ATOM 1904 C C . MET A 1 234 ? 5.804 0.643 8.711 1.00 10.06 302 MET A C 1
ATOM 1905 O O . MET A 1 234 ? 5.123 0.614 7.686 1.00 11.24 302 MET A O 1
ATOM 1910 N N . VAL A 1 235 ? 6.908 1.383 8.829 1.00 10.05 303 VAL A N 1
ATOM 1911 C CA . VAL A 1 235 ? 7.426 2.189 7.720 1.00 10.35 303 VAL A CA 1
ATOM 1912 C C . VAL A 1 235 ? 7.863 1.292 6.575 1.00 9.74 303 VAL A C 1
ATOM 1913 O O . VAL A 1 235 ? 7.532 1.545 5.419 1.00 10.56 303 VAL A O 1
ATOM 1917 N N . SER A 1 236 ? 8.622 0.254 6.889 1.00 10.23 304 SER A N 1
ATOM 1918 C CA . SER A 1 236 ? 9.128 -0.647 5.866 1.00 10.15 304 SER A CA 1
ATOM 1919 C C . SER A 1 236 ? 8.003 -1.296 5.082 1.00 10.13 304 SER A C 1
ATOM 1920 O O . SER A 1 236 ? 8.085 -1.391 3.849 1.00 10.09 304 SER A O 1
ATOM 1923 N N . ILE A 1 237 ? 6.957 -1.760 5.771 1.00 10.32 305 ILE A N 1
ATOM 1924 C CA . ILE A 1 237 ? 5.815 -2.372 5.098 1.00 10.28 305 ILE A CA 1
ATOM 1925 C C . ILE A 1 237 ? 5.044 -1.349 4.260 1.00 10.58 305 ILE A C 1
ATOM 1926 O O . ILE A 1 237 ? 4.604 -1.669 3.150 1.00 10.83 305 ILE A O 1
ATOM 1931 N N . ASP A 1 238 ? 4.850 -0.133 4.775 1.00 10.51 306 ASP A N 1
ATOM 1932 C CA . ASP A 1 238 ? 4.227 0.901 3.952 1.00 9.60 306 ASP A CA 1
ATOM 1933 C C . ASP A 1 238 ? 4.985 1.047 2.612 1.00 8.87 306 ASP A C 1
ATOM 1934 O O . ASP A 1 238 ? 4.380 1.136 1.534 1.00 9.79 306 ASP A O 1
ATOM 1939 N N . ASN A 1 239 ? 6.313 1.064 2.686 1.00 8.40 307 ASN A N 1
ATOM 1940 C CA . ASN A 1 239 ? 7.141 1.203 1.493 1.00 7.82 307 ASN A CA 1
ATOM 1941 C C . ASN A 1 239 ? 7.075 -0.012 0.586 1.00 7.73 307 ASN A C 1
ATOM 1942 O O . ASN A 1 239 ? 7.007 0.122 -0.628 1.00 8.21 307 ASN A O 1
ATOM 1947 N N . ALA A 1 240 ? 7.109 -1.202 1.168 1.00 8.27 308 ALA A N 1
ATOM 1948 C CA . ALA A 1 240 ? 7.000 -2.430 0.380 1.00 8.04 308 ALA A CA 1
ATOM 1949 C C . ALA A 1 240 ? 5.652 -2.501 -0.340 1.00 8.00 308 ALA A C 1
ATOM 1950 O O . ALA A 1 240 ? 5.588 -2.883 -1.509 1.00 8.30 308 ALA A O 1
ATOM 1952 N N . LEU A 1 241 ? 4.572 -2.157 0.353 1.00 8.75 309 LEU A N 1
ATOM 1953 C CA . LEU A 1 241 ? 3.247 -2.141 -0.265 1.00 9.34 309 LEU A CA 1
ATOM 1954 C C . LEU A 1 241 ? 3.168 -1.135 -1.408 1.00 9.01 309 LEU A C 1
ATOM 1955 O O . LEU A 1 241 ? 2.528 -1.412 -2.412 1.00 10.47 309 LEU A O 1
ATOM 1960 N N . ALA A 1 242 ? 3.782 0.038 -1.247 1.00 8.90 310 ALA A N 1
ATOM 1961 C CA . ALA A 1 242 ? 3.837 0.998 -2.333 1.00 9.08 310 ALA A CA 1
ATOM 1962 C C . ALA A 1 242 ? 4.562 0.420 -3.546 1.00 9.10 310 ALA A C 1
ATOM 1963 O O . ALA A 1 242 ? 4.102 0.595 -4.685 1.00 11.20 310 ALA A O 1
ATOM 1965 N N . THR A 1 243 ? 5.686 -0.260 -3.320 1.00 9.34 311 THR A N 1
ATOM 1966 C CA . THR A 1 243 ? 6.414 -0.911 -4.413 1.00 9.53 311 THR A CA 1
ATOM 1967 C C . THR A 1 243 ? 5.552 -1.945 -5.137 1.00 9.58 311 THR A C 1
ATOM 1968 O O . THR A 1 243 ? 5.489 -1.974 -6.378 1.00 10.59 311 THR A O 1
ATOM 1972 N N . VAL A 1 244 ? 4.858 -2.771 -4.365 1.00 9.11 312 VAL A N 1
ATOM 1973 C CA . VAL A 1 244 ? 3.962 -3.773 -4.949 1.00 9.40 312 VAL A CA 1
ATOM 1974 C C . VAL A 1 244 ? 2.804 -3.128 -5.716 1.00 10.33 312 VAL A C 1
ATOM 1975 O O . VAL A 1 244 ? 2.493 -3.549 -6.843 1.00 10.74 312 VAL A O 1
ATOM 1979 N N A ASN A 1 245 ? 2.213 -2.074 -5.148 0.50 10.64 313 ASN A N 1
ATOM 1980 N N B ASN A 1 245 ? 2.145 -2.154 -5.097 0.50 12.21 313 ASN A N 1
ATOM 1981 C CA A ASN A 1 245 ? 1.155 -1.339 -5.842 0.50 10.03 313 ASN A CA 1
ATOM 1982 C CA B ASN A 1 245 ? 0.977 -1.520 -5.694 0.50 13.71 313 ASN A CA 1
ATOM 1983 C C A ASN A 1 245 ? 1.645 -0.669 -7.120 0.50 10.97 313 ASN A C 1
ATOM 1984 C C B ASN A 1 245 ? 1.343 -0.859 -7.009 0.50 13.25 313 ASN A C 1
ATOM 1985 O O A ASN A 1 245 ? 0.926 -0.695 -8.124 0.50 11.09 313 ASN A O 1
ATOM 1986 O O B ASN A 1 245 ? 0.603 -0.923 -7.993 0.50 14.53 313 ASN A O 1
ATOM 1995 N N A ASN A 1 246 ? 2.851 -0.092 -7.123 0.75 12.10 314 ASN A N 1
ATOM 1996 N N B ASN A 1 246 ? 2.532 -0.245 -7.014 0.25 12.43 314 ASN A N 1
ATOM 1997 C CA A ASN A 1 246 ? 3.356 0.500 -8.364 0.75 13.44 314 ASN A CA 1
ATOM 1998 C CA B ASN A 1 246 ? 3.117 0.408 -8.199 0.25 12.83 314 ASN A CA 1
ATOM 1999 C C A ASN A 1 246 ? 3.436 -0.574 -9.425 0.75 12.83 314 ASN A C 1
ATOM 2000 C C B ASN A 1 246 ? 3.359 -0.580 -9.354 0.25 12.39 314 ASN A C 1
ATOM 2001 O O A ASN A 1 246 ? 3.044 -0.358 -10.568 0.75 14.27 314 ASN A O 1
ATOM 2002 O O B ASN A 1 246 ? 3.040 -0.279 -10.505 0.25 13.31 314 ASN A O 1
ATOM 2011 N N . LEU A 1 247 ? 3.945 -1.739 -9.049 1.00 11.80 315 LEU A N 1
ATOM 2012 C CA . LEU A 1 247 ? 4.134 -2.805 -10.027 1.00 11.58 315 LEU A CA 1
ATOM 2013 C C . LEU A 1 247 ? 2.800 -3.356 -10.529 1.00 10.68 315 LEU A C 1
ATOM 2014 O O . LEU A 1 247 ? 2.637 -3.560 -11.722 1.00 12.02 315 LEU A O 1
ATOM 2019 N N A GLN A 1 248 ? 1.851 -3.580 -9.628 0.50 10.53 316 GLN A N 1
ATOM 2020 N N B GLN A 1 248 ? 1.837 -3.566 -9.640 0.50 11.21 316 GLN A N 1
ATOM 2021 C CA A GLN A 1 248 ? 0.494 -3.962 -10.017 0.50 11.24 316 GLN A CA 1
ATOM 2022 C CA B GLN A 1 248 ? 0.504 -3.989 -10.073 0.50 12.74 316 GLN A CA 1
ATOM 2023 C C A GLN A 1 248 ? -0.092 -2.990 -11.047 0.50 11.82 316 GLN A C 1
ATOM 2024 C C B GLN A 1 248 ? -0.135 -2.987 -11.041 0.50 12.62 316 GLN A C 1
ATOM 2025 O O A GLN A 1 248 ? -0.653 -3.416 -12.058 0.50 12.81 316 GLN A O 1
ATOM 2026 O O B GLN A 1 248 ? -0.806 -3.391 -11.993 0.50 14.01 316 GLN A O 1
ATOM 2037 N N . ALA A 1 249 ? 0.067 -1.694 -10.803 1.00 12.95 317 ALA A N 1
ATOM 2038 C CA . ALA A 1 249 ? -0.451 -0.664 -11.708 1.00 14.49 317 ALA A CA 1
ATOM 2039 C C . ALA A 1 249 ? 0.185 -0.780 -13.090 1.00 14.72 317 ALA A C 1
ATOM 2040 O O . ALA A 1 249 ? -0.510 -0.650 -14.104 1.00 16.62 317 ALA A O 1
ATOM 2042 N N A THR A 1 250 ? 1.489 -1.045 -13.147 0.75 14.88 318 THR A N 1
ATOM 2043 N N B THR A 1 250 ? 1.494 -1.033 -13.118 0.25 15.27 318 THR A N 1
ATOM 2044 C CA A THR A 1 250 ? 2.152 -1.178 -14.451 0.75 15.94 318 THR A CA 1
ATOM 2045 C CA B THR A 1 250 ? 2.237 -1.224 -14.364 0.25 15.58 318 THR A CA 1
ATOM 2046 C C A THR A 1 250 ? 1.704 -2.445 -15.166 0.75 14.46 318 THR A C 1
ATOM 2047 C C B THR A 1 250 ? 1.729 -2.432 -15.140 0.25 14.57 318 THR A C 1
ATOM 2048 O O A THR A 1 250 ? 1.494 -2.430 -16.375 0.75 15.81 318 THR A O 1
ATOM 2049 O O B THR A 1 250 ? 1.523 -2.361 -16.351 0.25 15.35 318 THR A O 1
ATOM 2056 N N . LEU A 1 251 ? 1.531 -3.544 -14.438 1.00 13.78 319 LEU A N 1
ATOM 2057 C CA . LEU A 1 251 ? 0.984 -4.761 -15.052 1.00 13.79 319 LEU A CA 1
ATOM 2058 C C . LEU A 1 251 ? -0.402 -4.495 -15.618 1.00 14.25 319 LEU A C 1
ATOM 2059 O O . LEU A 1 251 ? -0.709 -4.919 -16.728 1.00 16.12 319 LEU A O 1
ATOM 2064 N N . GLY A 1 252 ? -1.232 -3.779 -14.865 1.00 15.24 320 GLY A N 1
ATOM 2065 C CA . GLY A 1 252 ? -2.579 -3.417 -15.316 1.00 16.55 320 GLY A CA 1
ATOM 2066 C C . GLY A 1 252 ? -2.589 -2.563 -16.574 1.00 17.24 320 GLY A C 1
ATOM 2067 O O . GLY A 1 252 ? -3.409 -2.768 -17.485 1.00 18.37 320 GLY A O 1
ATOM 2068 N N . ALA A 1 253 ? -1.676 -1.604 -16.637 1.00 15.78 321 ALA A N 1
ATOM 2069 C CA . ALA A 1 253 ? -1.569 -0.722 -17.800 1.00 17.10 321 ALA A CA 1
ATOM 2070 C C . ALA A 1 253 ? -1.175 -1.536 -19.035 1.00 15.36 321 ALA A C 1
ATOM 2071 O O . ALA A 1 253 ? -1.656 -1.273 -20.144 1.00 16.69 321 ALA A O 1
ATOM 2073 N N . ALA A 1 254 ? -0.303 -2.527 -18.841 1.00 14.60 322 ALA A N 1
ATOM 2074 C CA . ALA A 1 254 ? 0.093 -3.432 -19.931 1.00 14.02 322 ALA A CA 1
ATOM 2075 C C . ALA A 1 254 ? -1.083 -4.306 -20.365 1.00 15.16 322 ALA A C 1
ATOM 2076 O O . ALA A 1 254 ? -1.355 -4.445 -21.553 1.00 15.87 322 ALA A O 1
ATOM 2078 N N A GLN A 1 255 ? -1.785 -4.908 -19.412 0.50 15.27 323 GLN A N 1
ATOM 2079 N N B GLN A 1 255 ? -1.805 -4.854 -19.389 0.50 16.78 323 GLN A N 1
ATOM 2080 C CA A GLN A 1 255 ? -2.959 -5.717 -19.752 0.50 15.95 323 GLN A CA 1
ATOM 2081 C CA B GLN A 1 255 ? -3.033 -5.623 -19.642 0.50 18.51 323 GLN A CA 1
ATOM 2082 C C A GLN A 1 255 ? -3.945 -4.927 -20.610 0.50 15.65 323 GLN A C 1
ATOM 2083 C C B GLN A 1 255 ? -4.097 -4.843 -20.416 0.50 20.57 323 GLN A C 1
ATOM 2084 O O A GLN A 1 255 ? -4.449 -5.429 -21.609 0.50 13.83 323 GLN A O 1
ATOM 2085 O O B GLN A 1 255 ? -4.857 -5.426 -21.185 0.50 26.92 323 GLN A O 1
ATOM 2096 N N A ASN A 1 256 ? -4.178 -3.677 -20.229 0.50 14.09 324 ASN A N 1
ATOM 2097 N N B ASN A 1 256 ? -4.152 -3.530 -20.209 0.50 20.92 324 ASN A N 1
ATOM 2098 C CA A ASN A 1 256 ? -5.126 -2.805 -20.917 0.50 19.28 324 ASN A CA 1
ATOM 2099 C CA B ASN A 1 256 ? -5.119 -2.687 -20.912 0.50 19.52 324 ASN A CA 1
ATOM 2100 C C A ASN A 1 256 ? -4.777 -2.619 -22.391 0.50 20.47 324 ASN A C 1
ATOM 2101 C C B ASN A 1 256 ? -4.771 -2.516 -22.386 0.50 20.59 324 ASN A C 1
ATOM 2102 O O A ASN A 1 256 ? -5.667 -2.523 -23.234 0.50 20.79 324 ASN A O 1
ATOM 2103 O O B ASN A 1 256 ? -5.654 -2.320 -23.222 0.50 19.39 324 ASN A O 1
ATOM 2112 N N . ARG A 1 257 ? -3.481 -2.579 -22.699 1.00 20.10 325 ARG A N 1
ATOM 2113 C CA . ARG A 1 257 ? -3.016 -2.430 -24.076 1.00 20.25 325 ARG A CA 1
ATOM 2114 C C . ARG A 1 257 ? -3.234 -3.693 -24.926 1.00 22.20 325 ARG A C 1
ATOM 2115 O O . ARG A 1 257 ? -3.348 -3.601 -26.150 1.00 25.44 325 ARG A O 1
ATOM 2123 N N . PHE A 1 258 ? -3.325 -4.864 -24.297 1.00 22.12 326 PHE A N 1
ATOM 2124 C CA . PHE A 1 258 ? -3.683 -6.085 -25.029 1.00 26.26 326 PHE A CA 1
ATOM 2125 C C . PHE A 1 258 ? -5.162 -6.030 -25.412 1.00 30.23 326 PHE A C 1
ATOM 2126 O O . PHE A 1 258 ? -5.616 -6.803 -26.249 1.00 35.81 326 PHE A O 1
#

Radius of gyration: 22.98 Å; Cα contacts (8 Å, |Δi|>4): 563; chains: 1; bounding box: 28×59×72 Å

InterPro domains:
  IPR001029 Flagellin, N-terminal domain [PF00669] (4-140)
  IPR001029 Flagellin, N-terminal domain [PR00207] (36-53)
  IPR001029 Flagellin, N-terminal domain [PR00207] (75-94)
  IPR001029 Flagellin, N-terminal domain [PR00207] (110-133)
  IPR001492 Flagellin [PTHR42792] (4-388)
  IPR022578 Flagellin, D2 domain [PF12613] (172-280)
  IPR042187 Flagellin, C-terminal domain, subdomain 2 [G3DSA:6.10.10.10] (333-388)
  IPR046358 Flagellin, C-terminal domain [PF00700] (304-387)

Sequence (258 aa):
DGVSSILLQQTASSSSGLTSLLTNSLQRIRRQQLAVQASNGPLSASSSDASSALQQEVAQQISSEVNRIASQTNYNGKNILDGSAGTLSSFQVGAANNVVGQQTVSVDLTQQQSMSAAKIGGGMVQQTGQQTLGTIKVAIDSSGAAWSSGSTGQETTQINVVSDGKGGFTFTDQNNQALLLSSSTAVTAVFGSSSSTAGTGTAASPSSFQQTLALSTTSSATSALSATTDQANATAMMVAQQINAVNKKKPQTVSNLDISTQQTGAYQAMVSIDNALATVNNNNLQQATTLGAAQQNNRF

Secondary structure (DSSP, 8-state):
-HHHHHHHHHHHHHHHHHHHHHHHHHHHHHHSS---HHHHHHHHHHHHHHHHHHHHHHHH-EETTEE-SSSTTEEEEEE-SSSTT-EEEEEE-S--SGGGSB-SPPPTT-EEEEEEEEE-TTSPBP-TT--SPPEEEEEEEE-SSS-EEEEETTSPBPPHHHHHHHH-S--S----SSS---------GGGTTTS-HHHHHHHHHHHHHHHHHTSPPBGGG---SSHHHHHHHHHHHHHHHHHHHHHHHHHHHHHHH-

Foldseek 3Di:
DLLVLLVLVLVLLVQLLVLLVVLLVLLCVLQPDDDDLVRLVVSQVSLVVSLVSQQCSQVPRDDPPHGQAQQVVAKDWDADDDDPPNIFIAGSRQHSHQQRAFWFFFAFFAFQFKAFFWADLQQAADDPPDDDDTFGMKTWTGHRQAFTFIAGPVRHGRDPNNCCNFFNDFGDHDHDPVGHDHDQGDGDCRGHVVDDPVSVVVRVVSSVLSRDLRGAGGSNPQRSSDNSSSSSSNRRSVRRNVVSVVSSVSSVVSSVSD